Protein AF-A0A838MI58-F1 (afdb_monomer_lite)

pLDDT: mean 76.8, std 15.21, range [34.19, 94.62]

Structure (mmCIF, N/CA/C/O backbone):
data_AF-A0A838MI58-F1
#
_entry.id   AF-A0A838MI58-F1
#
loop_
_atom_site.group_PDB
_atom_site.id
_atom_site.type_symbol
_atom_site.label_atom_id
_atom_site.label_alt_id
_atom_site.label_comp_id
_atom_site.label_asym_id
_atom_site.label_entity_id
_atom_site.label_seq_id
_atom_site.pdbx_PDB_ins_code
_atom_site.Cartn_x
_atom_site.Cartn_y
_atom_site.Cartn_z
_atom_site.occupancy
_atom_site.B_iso_or_equiv
_atom_site.auth_seq_id
_atom_site.auth_comp_id
_atom_site.auth_asym_id
_atom_site.auth_atom_id
_atom_site.pdbx_PDB_model_num
ATOM 1 N N . MET A 1 1 ? 74.500 -13.186 -63.536 1.00 52.03 1 MET A N 1
ATOM 2 C CA . MET A 1 1 ? 73.439 -14.092 -63.041 1.00 52.03 1 MET A CA 1
ATOM 3 C C . MET A 1 1 ? 73.333 -14.043 -61.522 1.00 52.03 1 MET A C 1
ATOM 5 O O . MET A 1 1 ? 72.226 -13.870 -61.043 1.00 52.03 1 MET A O 1
ATOM 9 N N . GLU A 1 2 ? 74.441 -14.079 -60.773 1.00 54.22 2 GLU A N 1
ATOM 10 C CA . GLU A 1 2 ? 74.421 -13.955 -59.300 1.00 54.22 2 GLU A CA 1
ATOM 11 C C . GLU A 1 2 ? 73.804 -12.641 -58.786 1.00 54.22 2 GLU A C 1
ATOM 13 O O . GLU A 1 2 ? 72.990 -12.675 -57.873 1.00 54.22 2 GLU A O 1
ATOM 18 N N . SER A 1 3 ? 74.080 -11.494 -59.418 1.00 57.28 3 SER A N 1
ATOM 19 C CA . SER A 1 3 ? 73.515 -10.195 -59.001 1.00 57.28 3 SER A CA 1
ATOM 20 C C . SER A 1 3 ? 71.991 -10.089 -59.142 1.00 57.28 3 SER A C 1
ATOM 22 O O . SER A 1 3 ? 71.348 -9.369 -58.386 1.00 57.28 3 SER A O 1
ATOM 24 N N . LEU A 1 4 ? 71.409 -10.816 -60.098 1.00 49.41 4 LEU A N 1
ATOM 25 C CA . LEU A 1 4 ? 69.973 -10.797 -60.386 1.00 49.41 4 LEU A CA 1
ATOM 26 C C . LEU A 1 4 ? 69.219 -11.767 -59.464 1.00 49.41 4 LEU A C 1
ATOM 28 O O . LEU A 1 4 ? 68.102 -11.479 -59.054 1.00 49.41 4 LEU A O 1
ATOM 32 N N . ILE A 1 5 ? 69.868 -12.868 -59.069 1.00 58.28 5 ILE A N 1
ATOM 33 C CA . ILE A 1 5 ? 69.364 -13.797 -58.050 1.00 58.28 5 ILE A CA 1
ATOM 34 C C . ILE A 1 5 ? 69.352 -13.119 -56.677 1.00 58.28 5 ILE A C 1
ATOM 36 O O . ILE A 1 5 ? 68.336 -13.195 -56.000 1.00 58.28 5 ILE A O 1
ATOM 40 N N . VAL A 1 6 ? 70.421 -12.396 -56.310 1.00 60.28 6 VAL A N 1
ATOM 41 C CA . VAL A 1 6 ? 70.498 -11.644 -55.042 1.00 60.28 6 VAL A CA 1
ATOM 42 C C . VAL A 1 6 ? 69.420 -10.558 -54.969 1.00 60.28 6 VAL A C 1
ATOM 44 O O . VAL A 1 6 ? 68.725 -10.462 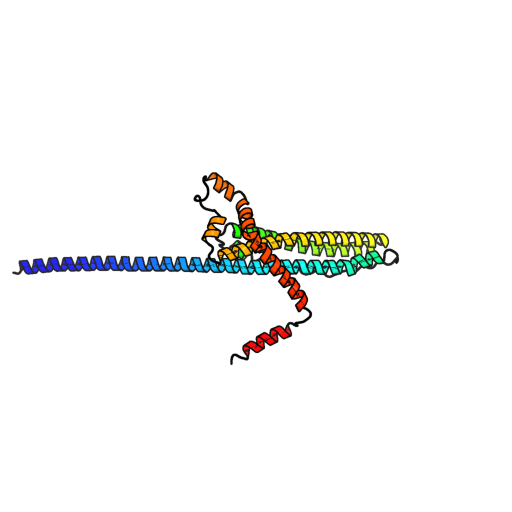-53.960 1.00 60.28 6 VAL A O 1
ATOM 47 N N . TYR A 1 7 ? 69.223 -9.797 -56.049 1.00 56.78 7 TYR A N 1
ATOM 48 C CA . TYR A 1 7 ? 68.186 -8.762 -56.119 1.00 56.78 7 TYR A CA 1
ATOM 49 C C . TYR A 1 7 ? 66.765 -9.342 -56.003 1.00 56.78 7 TYR A C 1
ATOM 51 O O . TYR A 1 7 ? 65.964 -8.850 -55.215 1.00 56.78 7 TYR A O 1
ATOM 59 N N . LEU A 1 8 ? 66.468 -10.436 -56.717 1.00 55.97 8 LEU A N 1
ATOM 60 C CA . LEU A 1 8 ? 65.164 -11.106 -56.637 1.00 55.97 8 LEU A CA 1
ATOM 61 C C . LEU A 1 8 ? 64.912 -11.746 -55.263 1.00 55.97 8 LEU A C 1
ATOM 63 O O . LEU A 1 8 ? 63.777 -11.738 -54.788 1.00 55.97 8 LEU A O 1
ATOM 67 N N . THR A 1 9 ? 65.948 -12.278 -54.602 1.00 61.28 9 THR A N 1
ATOM 68 C CA . THR A 1 9 ? 65.809 -12.778 -53.227 1.00 61.28 9 THR A CA 1
ATOM 69 C C . THR A 1 9 ? 65.523 -11.655 -52.237 1.00 61.28 9 THR A C 1
ATOM 71 O O . THR A 1 9 ? 64.658 -11.848 -51.389 1.00 61.28 9 THR A O 1
ATOM 74 N N . ASP A 1 10 ? 66.160 -10.490 -52.380 1.00 65.81 10 ASP A N 1
ATOM 75 C CA . ASP A 1 10 ? 65.996 -9.348 -51.469 1.00 65.81 10 ASP A CA 1
ATOM 76 C C . ASP A 1 10 ? 64.615 -8.677 -51.611 1.00 65.81 10 ASP A C 1
ATOM 78 O O . ASP A 1 10 ? 63.997 -8.256 -50.637 1.00 65.81 10 ASP A O 1
ATOM 82 N N . GLU A 1 11 ? 64.065 -8.652 -52.828 1.00 64.88 11 GLU A N 1
ATOM 83 C CA . GLU A 1 11 ? 62.710 -8.151 -53.088 1.00 64.88 11 GLU A CA 1
ATOM 84 C C . GLU A 1 11 ? 61.635 -9.120 -52.556 1.00 64.88 11 GLU A C 1
ATOM 86 O O . GLU A 1 11 ? 60.625 -8.706 -51.977 1.00 64.88 11 GLU A O 1
ATOM 91 N N . SER A 1 12 ? 61.878 -10.431 -52.688 1.00 67.25 12 SER A N 1
ATOM 92 C CA . SER A 1 12 ? 60.981 -11.469 -52.169 1.00 67.25 12 SER A CA 1
ATOM 93 C C . SER A 1 12 ? 60.946 -11.510 -50.636 1.00 67.25 12 SER A C 1
ATOM 95 O O . SER A 1 12 ? 59.869 -11.637 -50.055 1.00 67.25 12 SER A O 1
ATOM 97 N N . THR A 1 13 ? 62.086 -11.336 -49.958 1.00 72.19 13 THR A N 1
ATOM 98 C CA . THR A 1 13 ? 62.158 -11.275 -48.489 1.00 72.19 13 THR A CA 1
ATOM 99 C C . THR A 1 13 ? 61.475 -10.026 -47.943 1.00 72.19 13 THR A C 1
ATOM 101 O O . THR A 1 13 ? 60.774 -10.117 -46.934 1.00 72.19 13 THR A O 1
ATOM 104 N N . LEU A 1 14 ? 61.596 -8.887 -48.630 1.00 70.25 14 LEU A N 1
ATOM 105 C CA . LEU A 1 14 ? 60.865 -7.662 -48.300 1.00 70.25 14 LEU A CA 1
ATOM 106 C C . LEU A 1 14 ? 59.347 -7.864 -48.410 1.00 70.25 14 LEU A C 1
ATOM 108 O O . LEU A 1 14 ? 58.608 -7.480 -47.504 1.00 70.25 14 LEU A O 1
ATOM 112 N N . LEU A 1 15 ? 58.874 -8.516 -49.477 1.00 71.75 15 LEU A N 1
ATOM 113 C CA . LEU A 1 15 ? 57.454 -8.842 -49.661 1.00 71.75 15 LEU A CA 1
ATOM 114 C C . LEU A 1 15 ? 56.911 -9.764 -48.559 1.00 71.75 15 LEU A C 1
ATOM 116 O O . LEU A 1 15 ? 55.824 -9.504 -48.040 1.00 71.75 15 LEU A O 1
ATOM 120 N N . TYR A 1 16 ? 57.666 -10.792 -48.161 1.00 76.25 16 TYR A N 1
ATOM 121 C CA . TYR A 1 16 ? 57.285 -11.674 -47.051 1.00 76.25 16 TYR A CA 1
ATOM 122 C C . TYR A 1 16 ? 57.239 -10.935 -45.709 1.00 76.25 16 TYR A C 1
ATOM 124 O O . TYR A 1 16 ? 56.273 -11.079 -44.964 1.00 76.25 16 TYR A O 1
ATOM 132 N N . GLN A 1 17 ? 58.219 -10.074 -45.425 1.00 73.06 17 GLN A N 1
ATOM 133 C CA . GLN A 1 17 ? 58.223 -9.257 -44.208 1.00 73.06 17 GLN A CA 1
ATOM 134 C C . GLN A 1 17 ? 57.039 -8.282 -44.163 1.00 73.06 17 GLN A C 1
ATOM 136 O O . GLN A 1 17 ? 56.420 -8.116 -43.113 1.00 73.06 17 GLN A O 1
ATOM 141 N N . TRP A 1 18 ? 56.670 -7.676 -45.297 1.00 74.56 18 TRP A N 1
ATOM 142 C CA . TRP A 1 18 ? 55.476 -6.832 -45.395 1.00 74.56 18 TRP A CA 1
ATOM 143 C C . TRP A 1 18 ? 54.177 -7.622 -45.215 1.00 74.56 18 TRP A C 1
ATOM 145 O O . TRP A 1 18 ? 53.252 -7.126 -44.570 1.00 74.56 18 TRP A O 1
ATOM 155 N N . GLN A 1 19 ? 54.097 -8.847 -45.741 1.00 75.06 19 GLN A N 1
ATOM 156 C CA . GLN A 1 19 ? 52.941 -9.723 -45.540 1.00 75.06 19 GLN A CA 1
ATOM 157 C C . GLN A 1 19 ? 52.797 -10.174 -44.084 1.00 75.06 19 GLN A C 1
ATOM 159 O O . GLN A 1 19 ? 51.687 -10.125 -43.559 1.00 75.06 19 GLN A O 1
ATOM 164 N N . ASP A 1 20 ? 53.886 -10.529 -43.406 1.00 72.50 20 ASP A N 1
ATOM 165 C CA . ASP A 1 20 ? 53.861 -10.897 -41.985 1.00 72.50 20 ASP A CA 1
ATOM 166 C C . ASP A 1 20 ? 53.520 -9.696 -41.088 1.00 72.50 20 ASP A C 1
ATOM 168 O O . ASP A 1 20 ? 52.768 -9.812 -40.113 1.00 72.50 20 ASP A O 1
ATOM 172 N N . LEU A 1 21 ? 54.003 -8.503 -41.445 1.00 69.62 21 LEU A N 1
ATOM 173 C CA . LEU A 1 21 ? 53.675 -7.266 -40.739 1.00 69.62 21 LEU A CA 1
ATOM 174 C C . LEU A 1 21 ? 52.196 -6.887 -40.925 1.00 69.62 21 LEU A C 1
ATOM 176 O O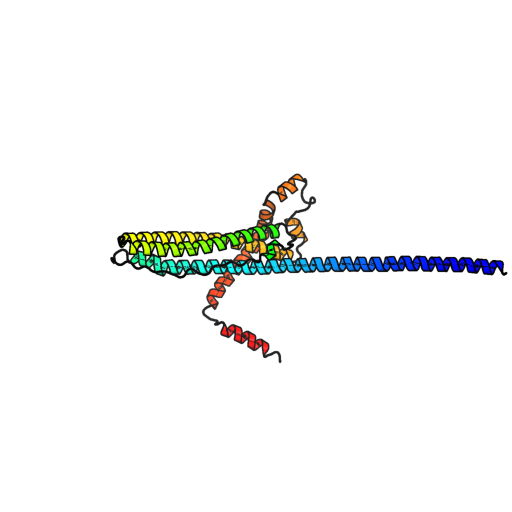 . LEU A 1 21 ? 51.509 -6.566 -39.957 1.00 69.62 21 LEU A O 1
ATOM 180 N N . LEU A 1 22 ? 51.661 -6.990 -42.144 1.00 66.00 22 LEU A N 1
ATOM 181 C CA . LEU A 1 22 ? 50.236 -6.768 -42.405 1.00 66.00 22 LEU A CA 1
ATOM 182 C C . LEU A 1 22 ? 49.362 -7.854 -41.764 1.00 66.00 22 LEU A C 1
ATOM 184 O O . LEU A 1 22 ? 48.326 -7.536 -41.184 1.00 66.00 22 LEU A O 1
ATOM 188 N N . GLY A 1 23 ? 49.783 -9.119 -41.808 1.00 67.50 23 GLY A N 1
ATOM 189 C CA . GLY A 1 23 ? 49.081 -10.250 -41.203 1.00 67.50 23 GLY A CA 1
ATOM 190 C C . GLY A 1 23 ? 49.006 -10.153 -39.680 1.00 67.50 23 GLY A C 1
ATOM 191 O O . GLY A 1 23 ? 47.945 -10.384 -39.099 1.00 67.50 23 GLY A O 1
ATOM 192 N N . SER A 1 24 ? 50.091 -9.733 -39.024 1.00 71.12 24 SER A N 1
ATOM 193 C CA . SER A 1 24 ? 50.116 -9.499 -37.575 1.00 71.12 24 SER A CA 1
ATOM 194 C C . SER A 1 24 ? 49.277 -8.284 -37.164 1.00 71.12 24 SER A C 1
ATOM 196 O O . SER A 1 24 ? 48.515 -8.372 -36.200 1.00 71.12 24 SER A O 1
ATOM 198 N N . VAL A 1 25 ? 49.315 -7.184 -37.924 1.00 69.75 25 VAL A N 1
ATOM 199 C CA . VAL A 1 25 ? 48.468 -6.002 -37.678 1.00 69.75 25 VAL A CA 1
ATOM 200 C C . VAL A 1 25 ? 46.983 -6.325 -37.879 1.00 69.75 25 VAL A C 1
ATOM 202 O O . VAL A 1 25 ? 46.164 -5.988 -37.024 1.00 69.75 25 VAL A O 1
ATOM 205 N N . ILE A 1 26 ? 46.619 -7.031 -38.954 1.00 71.12 26 ILE A N 1
ATOM 206 C CA . ILE A 1 26 ? 45.237 -7.469 -39.213 1.00 71.12 26 ILE A CA 1
ATOM 207 C C . ILE A 1 26 ? 44.784 -8.489 -38.162 1.00 71.12 26 ILE A C 1
ATOM 209 O O . ILE A 1 26 ? 43.650 -8.409 -37.695 1.00 71.12 26 ILE A O 1
ATOM 213 N N . GLY A 1 27 ? 45.653 -9.410 -37.740 1.00 72.00 27 GLY A N 1
ATOM 214 C CA . GLY A 1 27 ? 45.354 -10.388 -36.693 1.00 72.00 27 GLY A CA 1
ATOM 215 C C . GLY A 1 27 ? 45.073 -9.734 -35.338 1.00 72.00 27 GLY A C 1
ATOM 216 O O . GLY A 1 27 ? 44.067 -10.043 -34.700 1.00 72.00 27 GLY A O 1
ATOM 217 N N . VAL A 1 28 ? 45.909 -8.777 -34.922 1.00 71.31 28 VAL A N 1
ATOM 218 C CA . VAL A 1 28 ? 45.741 -8.043 -33.656 1.00 71.31 28 VAL A CA 1
ATOM 219 C C . VAL A 1 28 ? 44.517 -7.123 -33.700 1.00 71.31 28 VAL A C 1
ATOM 221 O O . VAL A 1 28 ? 43.714 -7.132 -32.767 1.00 71.31 28 VAL A O 1
ATOM 224 N N . LEU A 1 29 ? 44.315 -6.370 -34.787 1.00 69.44 29 LEU A N 1
ATOM 225 C CA . LEU A 1 29 ? 43.139 -5.506 -34.949 1.00 69.44 29 LEU A CA 1
ATOM 226 C C . LEU A 1 29 ? 41.842 -6.317 -35.107 1.00 69.44 29 LEU A C 1
ATOM 228 O O . LEU A 1 29 ? 40.801 -5.936 -34.571 1.00 69.44 29 LEU A O 1
ATOM 232 N N . GLY A 1 30 ? 41.890 -7.460 -35.789 1.00 72.00 30 GLY A N 1
ATOM 233 C CA . GLY A 1 30 ? 40.778 -8.400 -35.921 1.00 72.00 30 GLY A CA 1
ATOM 234 C C . GLY A 1 30 ? 40.382 -9.009 -34.576 1.00 72.00 30 GLY A C 1
ATOM 235 O O . GLY A 1 30 ? 39.217 -8.960 -34.187 1.00 72.00 30 GLY A O 1
ATOM 236 N N . ALA A 1 31 ? 41.354 -9.501 -33.805 1.00 76.12 31 ALA A N 1
ATOM 237 C CA . ALA A 1 31 ? 41.108 -10.000 -32.454 1.00 76.12 31 ALA A CA 1
ATOM 238 C C . ALA A 1 31 ? 40.560 -8.899 -31.528 1.00 76.12 31 ALA A C 1
ATOM 240 O O . ALA A 1 31 ? 39.602 -9.135 -30.790 1.00 76.12 31 ALA A O 1
ATOM 241 N N . PHE A 1 32 ? 41.107 -7.681 -31.606 1.00 80.06 32 PHE A N 1
ATOM 242 C CA . PHE A 1 32 ? 40.631 -6.533 -30.834 1.00 80.06 32 PHE A CA 1
ATOM 243 C C . PHE A 1 32 ? 39.193 -6.142 -31.194 1.00 80.06 32 PHE A C 1
ATOM 245 O O . PHE A 1 32 ? 38.374 -5.928 -30.303 1.00 80.06 32 PHE A O 1
ATOM 252 N N . THR A 1 33 ? 38.851 -6.080 -32.483 1.00 74.44 33 THR A N 1
ATOM 253 C CA . THR A 1 33 ? 37.491 -5.738 -32.934 1.00 74.44 33 THR A CA 1
ATOM 254 C C . THR A 1 33 ? 36.472 -6.804 -32.541 1.00 74.44 33 THR A C 1
ATOM 256 O O . THR A 1 33 ? 35.399 -6.452 -32.056 1.00 74.44 33 THR A O 1
ATOM 259 N N . VAL A 1 34 ? 36.805 -8.094 -32.656 1.00 82.56 34 VAL A N 1
ATOM 260 C CA . VAL A 1 34 ? 35.940 -9.192 -32.187 1.00 82.56 34 VAL A CA 1
ATOM 261 C C . VAL A 1 34 ? 35.767 -9.146 -30.667 1.00 82.56 34 VAL A C 1
ATOM 263 O O . VAL A 1 34 ? 34.643 -9.267 -30.180 1.00 82.56 34 VAL A O 1
ATOM 266 N N . ALA A 1 35 ? 36.841 -8.907 -29.910 1.00 82.69 35 ALA A N 1
ATOM 267 C CA . ALA A 1 35 ? 36.771 -8.756 -28.458 1.00 82.69 35 ALA A CA 1
ATOM 268 C C . ALA A 1 35 ? 35.928 -7.537 -28.047 1.00 82.69 35 ALA A C 1
ATOM 270 O O . ALA A 1 35 ? 35.098 -7.639 -27.143 1.00 82.69 35 ALA A O 1
ATOM 271 N N . LEU A 1 36 ? 36.079 -6.405 -28.739 1.00 82.12 36 LEU A N 1
ATOM 272 C CA . LEU A 1 36 ? 35.301 -5.189 -28.506 1.00 82.12 36 LEU A CA 1
ATOM 273 C C . LEU A 1 36 ? 33.817 -5.399 -28.828 1.00 82.12 36 LEU A C 1
ATOM 275 O O . LEU A 1 36 ? 32.959 -5.035 -28.027 1.00 82.12 36 LEU A O 1
ATOM 279 N N . LEU A 1 37 ? 33.498 -6.020 -29.966 1.00 84.94 37 LEU A N 1
ATOM 280 C CA . LEU A 1 37 ? 32.122 -6.354 -30.338 1.00 84.94 37 LEU A CA 1
ATOM 281 C C . LEU A 1 37 ? 31.502 -7.347 -29.352 1.00 84.94 37 LEU A C 1
ATOM 283 O O . LEU A 1 37 ? 30.360 -7.155 -28.940 1.00 84.94 37 LEU A O 1
ATOM 287 N N . GLY A 1 38 ? 32.259 -8.359 -28.922 1.00 85.25 38 GLY A N 1
ATOM 288 C CA . GLY A 1 38 ? 31.839 -9.311 -27.895 1.00 85.25 38 GLY A CA 1
ATOM 289 C C . GLY A 1 38 ? 31.570 -8.634 -26.550 1.00 85.25 38 GLY A C 1
ATOM 290 O O . GLY A 1 38 ? 30.529 -8.872 -25.935 1.00 85.25 38 GLY A O 1
ATOM 291 N N . PHE A 1 39 ? 32.454 -7.729 -26.123 1.00 88.81 39 PHE A N 1
ATOM 292 C CA . PHE A 1 39 ? 32.275 -6.929 -24.912 1.00 88.81 39 PHE A CA 1
ATOM 293 C C . PHE A 1 39 ? 31.033 -6.040 -25.001 1.00 88.81 39 PHE A C 1
ATOM 295 O O . PHE A 1 39 ? 30.208 -6.055 -24.089 1.00 88.81 39 PHE A O 1
ATOM 302 N N . LEU A 1 40 ? 30.856 -5.307 -26.104 1.00 85.69 40 LEU A N 1
ATOM 303 C CA . LEU A 1 40 ? 29.692 -4.448 -26.318 1.00 85.69 40 LEU A CA 1
ATOM 304 C C . LEU A 1 40 ? 28.400 -5.269 -26.338 1.00 85.69 40 LEU A C 1
ATOM 306 O O . LEU A 1 40 ? 27.452 -4.926 -25.633 1.00 85.69 40 LEU A O 1
ATOM 310 N N . ALA A 1 41 ? 28.364 -6.376 -27.083 1.00 83.12 41 ALA A N 1
ATOM 311 C CA . ALA A 1 41 ? 27.208 -7.263 -27.149 1.00 83.12 41 ALA A CA 1
ATOM 312 C C . ALA A 1 41 ? 26.842 -7.818 -25.765 1.00 83.12 41 ALA A C 1
ATOM 314 O O . ALA A 1 41 ? 25.677 -7.749 -25.365 1.00 83.12 41 ALA A O 1
ATOM 315 N N . ASN A 1 42 ? 27.829 -8.294 -24.999 1.00 86.75 42 ASN A N 1
ATOM 316 C CA . ASN A 1 42 ? 27.614 -8.776 -23.638 1.00 86.75 42 ASN A CA 1
ATOM 317 C C . ASN A 1 42 ? 27.144 -7.648 -22.703 1.00 86.75 42 ASN A C 1
ATOM 319 O O . ASN A 1 42 ? 26.189 -7.831 -21.952 1.00 86.75 42 ASN A O 1
ATOM 323 N N . HIS A 1 43 ? 27.740 -6.457 -22.793 1.00 84.19 43 HIS A N 1
ATOM 324 C CA . HIS A 1 43 ? 27.343 -5.298 -21.995 1.00 84.19 43 HIS A CA 1
ATOM 325 C C . HIS A 1 43 ? 25.891 -4.877 -22.276 1.00 84.19 43 HIS A C 1
ATOM 327 O O . HIS A 1 43 ? 25.104 -4.679 -21.347 1.00 84.19 43 HIS A O 1
ATOM 333 N N . PHE A 1 44 ? 25.490 -4.801 -23.550 1.00 81.81 44 PHE A N 1
ATOM 334 C CA . PHE A 1 44 ? 24.107 -4.502 -23.929 1.00 81.81 44 PHE A CA 1
ATOM 335 C C . PHE A 1 44 ? 23.137 -5.600 -23.485 1.00 81.81 44 PHE A C 1
ATOM 337 O O . PHE A 1 44 ? 22.048 -5.286 -22.997 1.00 81.81 44 PHE A O 1
ATOM 344 N N . TYR A 1 45 ? 23.528 -6.870 -23.612 1.00 83.44 45 TYR A N 1
ATOM 345 C CA . TYR A 1 45 ? 22.718 -8.005 -23.179 1.00 83.44 45 TYR A CA 1
ATOM 346 C C . TYR A 1 45 ? 22.494 -8.009 -21.660 1.00 83.44 45 TYR A C 1
ATOM 348 O O . TYR A 1 45 ? 21.349 -8.094 -21.209 1.00 83.44 45 TYR A O 1
ATOM 356 N N . GLN A 1 46 ? 23.556 -7.841 -20.866 1.00 82.81 46 GLN A N 1
ATOM 357 C CA . GLN A 1 46 ? 23.470 -7.749 -19.405 1.00 82.81 46 GLN A CA 1
ATOM 358 C C . GLN A 1 46 ? 22.615 -6.552 -18.974 1.00 82.81 46 GLN A C 1
ATOM 360 O O . GLN A 1 46 ? 21.657 -6.721 -18.223 1.00 82.81 46 GLN A O 1
ATOM 365 N N . SER A 1 47 ? 22.858 -5.373 -19.552 1.00 78.50 47 SER A N 1
ATOM 366 C CA . SER A 1 47 ? 22.080 -4.150 -19.298 1.00 78.50 47 SER A CA 1
ATOM 367 C C . SER A 1 47 ? 20.589 -4.319 -19.629 1.00 78.50 47 SER A C 1
ATOM 369 O O . SER A 1 47 ? 19.716 -3.801 -18.926 1.00 78.50 47 SER A O 1
ATOM 371 N N . PHE A 1 48 ? 20.262 -5.068 -20.688 1.00 78.00 48 PHE A N 1
ATOM 372 C CA . PHE A 1 48 ? 18.880 -5.395 -21.039 1.00 78.00 48 PHE A CA 1
ATOM 373 C C . PHE A 1 48 ? 18.245 -6.378 -20.047 1.00 78.00 48 PHE A C 1
ATOM 375 O O . PHE A 1 48 ? 17.094 -6.179 -19.648 1.00 78.00 48 PHE A O 1
ATOM 382 N N . ARG A 1 49 ? 18.980 -7.419 -19.640 1.00 81.81 49 ARG A N 1
ATOM 383 C CA . ARG A 1 49 ? 18.517 -8.419 -18.670 1.00 81.81 49 ARG A CA 1
ATOM 384 C C . ARG A 1 49 ? 18.253 -7.787 -17.305 1.00 81.81 49 ARG A C 1
ATOM 386 O O . ARG A 1 49 ? 17.162 -7.963 -16.773 1.00 81.81 49 ARG A O 1
ATOM 393 N N . GLU A 1 50 ? 19.201 -7.008 -16.790 1.00 81.62 50 GLU A N 1
ATOM 394 C CA . GLU A 1 50 ? 19.066 -6.264 -15.530 1.00 81.62 50 GLU A CA 1
ATOM 395 C C . GLU A 1 50 ? 17.848 -5.341 -15.550 1.00 81.62 50 GLU A C 1
ATOM 397 O O . GLU A 1 50 ? 17.064 -5.309 -14.605 1.00 81.62 50 GLU A O 1
ATOM 402 N N . ARG A 1 51 ? 17.637 -4.625 -16.663 1.00 75.81 51 ARG A N 1
ATOM 403 C CA . ARG A 1 51 ? 16.469 -3.756 -16.824 1.00 75.81 51 ARG A CA 1
ATOM 404 C C . ARG A 1 51 ? 15.163 -4.540 -16.751 1.00 75.81 51 ARG A C 1
ATOM 406 O O . ARG A 1 51 ? 14.226 -4.101 -16.093 1.00 75.81 51 ARG A O 1
ATOM 413 N N . ARG A 1 52 ? 15.070 -5.664 -17.465 1.00 80.56 52 ARG A N 1
ATOM 414 C CA . ARG A 1 52 ? 13.851 -6.480 -17.475 1.00 80.56 52 ARG A CA 1
ATOM 415 C C . ARG A 1 52 ? 13.562 -7.045 -16.087 1.00 80.56 52 ARG A C 1
ATOM 417 O O . ARG A 1 52 ? 12.405 -7.047 -15.679 1.00 80.56 52 ARG A O 1
ATOM 424 N N . GLU A 1 53 ? 14.599 -7.461 -15.367 1.00 82.81 53 GLU A N 1
ATOM 425 C CA . GLU A 1 53 ? 14.454 -7.960 -14.002 1.00 82.81 53 GLU A CA 1
ATOM 426 C C . GLU A 1 53 ? 14.026 -6.855 -13.031 1.00 82.81 53 GLU A C 1
ATOM 428 O O . GLU A 1 53 ? 13.103 -7.068 -12.256 1.00 82.81 53 GLU A O 1
ATOM 433 N N . SER A 1 54 ? 14.591 -5.648 -13.130 1.00 80.69 54 SER A N 1
ATOM 434 C CA . SER A 1 54 ? 14.182 -4.505 -12.299 1.00 80.69 54 SER A CA 1
ATOM 435 C C . SER A 1 54 ? 12.713 -4.117 -12.513 1.00 80.69 54 SER A C 1
ATOM 437 O O . SER A 1 54 ? 11.998 -3.853 -11.545 1.00 80.69 54 SER A O 1
ATOM 439 N N . ILE A 1 55 ? 12.239 -4.121 -13.763 1.00 81.62 55 ILE A N 1
ATOM 440 C CA . ILE A 1 55 ? 10.827 -3.855 -14.076 1.00 81.62 55 ILE A CA 1
ATOM 441 C C . ILE A 1 55 ? 9.934 -4.967 -13.499 1.00 81.62 55 ILE A C 1
ATOM 443 O O . ILE A 1 55 ? 8.888 -4.668 -12.924 1.00 81.62 55 ILE A O 1
ATOM 447 N N . ARG A 1 56 ? 10.360 -6.235 -13.599 1.00 82.81 56 ARG A N 1
ATOM 448 C CA . ARG A 1 56 ? 9.641 -7.396 -13.047 1.00 82.81 56 ARG A CA 1
ATOM 449 C C . ARG A 1 56 ? 9.558 -7.358 -11.520 1.00 82.81 56 ARG A C 1
ATOM 451 O O . ARG A 1 56 ? 8.491 -7.582 -10.967 1.00 82.81 56 ARG A O 1
ATOM 458 N N . GLN A 1 57 ? 10.659 -7.055 -10.838 1.00 83.94 57 GLN A N 1
ATOM 459 C CA . GLN A 1 57 ? 10.686 -6.903 -9.379 1.00 83.94 57 GLN A CA 1
ATOM 460 C C . GLN A 1 57 ? 9.742 -5.786 -8.932 1.00 83.94 57 GLN A C 1
ATOM 462 O O . GLN A 1 57 ? 8.920 -5.995 -8.048 1.00 83.94 57 GLN A O 1
ATOM 467 N N . THR A 1 58 ? 9.779 -4.645 -9.628 1.00 83.75 58 THR A N 1
ATOM 468 C CA . THR A 1 58 ? 8.849 -3.531 -9.391 1.00 83.75 58 THR A CA 1
ATOM 469 C C . THR A 1 58 ? 7.397 -3.969 -9.553 1.00 83.75 58 THR A C 1
ATOM 471 O O . THR A 1 58 ? 6.565 -3.659 -8.710 1.00 83.75 58 THR A O 1
ATOM 474 N N . GLU A 1 59 ? 7.081 -4.744 -10.589 1.00 84.62 59 GLU A N 1
ATOM 475 C CA . GLU A 1 59 ? 5.733 -5.276 -10.798 1.00 84.62 59 GLU A CA 1
ATOM 476 C C . GLU A 1 59 ? 5.275 -6.192 -9.654 1.00 84.62 59 GLU A C 1
ATOM 478 O O . GLU A 1 59 ? 4.157 -6.035 -9.162 1.00 84.62 59 GLU A O 1
ATOM 483 N N . ILE A 1 60 ? 6.133 -7.119 -9.217 1.00 85.00 60 ILE A N 1
ATOM 484 C CA . ILE A 1 60 ? 5.835 -8.057 -8.126 1.00 85.00 60 ILE A CA 1
ATOM 485 C C . ILE A 1 60 ? 5.581 -7.290 -6.828 1.00 85.00 60 ILE A C 1
ATOM 487 O O . ILE A 1 60 ? 4.548 -7.488 -6.193 1.00 85.00 60 ILE A O 1
ATOM 491 N N . SER A 1 61 ? 6.477 -6.377 -6.459 1.00 85.56 61 SER A N 1
ATOM 492 C CA . SER A 1 61 ? 6.348 -5.583 -5.237 1.00 85.56 61 SER A CA 1
ATOM 493 C C . SER A 1 61 ? 5.116 -4.673 -5.259 1.00 85.56 61 SER A C 1
ATOM 495 O O . SER A 1 61 ? 4.433 -4.554 -4.247 1.00 85.56 61 SER A O 1
ATOM 497 N N . LEU A 1 62 ? 4.779 -4.073 -6.409 1.00 86.00 62 LEU A N 1
ATOM 498 C CA . LEU A 1 62 ? 3.545 -3.294 -6.562 1.00 86.00 62 LEU A CA 1
ATOM 499 C C . LEU A 1 62 ? 2.297 -4.172 -6.442 1.00 86.00 62 LEU A C 1
ATOM 501 O O . LEU A 1 62 ? 1.300 -3.741 -5.873 1.00 86.00 62 LEU A O 1
ATOM 505 N N . ALA A 1 63 ? 2.325 -5.392 -6.983 1.00 84.62 63 ALA A N 1
ATOM 506 C CA . ALA A 1 63 ? 1.206 -6.319 -6.869 1.00 84.62 63 ALA A CA 1
ATOM 507 C C . ALA A 1 63 ? 0.991 -6.782 -5.420 1.00 84.62 63 ALA A C 1
ATOM 509 O O . ALA A 1 63 ? -0.153 -6.806 -4.974 1.00 84.62 63 ALA A O 1
ATOM 510 N N . LEU A 1 64 ? 2.072 -7.098 -4.698 1.00 84.06 64 LEU A N 1
ATOM 511 C CA . LEU A 1 64 ? 2.024 -7.466 -3.281 1.00 84.06 64 LEU A CA 1
ATOM 512 C C . LEU A 1 64 ? 1.513 -6.307 -2.421 1.00 84.06 64 LEU A C 1
ATOM 514 O O . LEU A 1 64 ? 0.516 -6.469 -1.730 1.00 84.06 64 LEU A O 1
ATOM 518 N N . GLY A 1 65 ? 2.112 -5.119 -2.543 1.00 85.94 65 GLY A N 1
ATOM 519 C CA . GLY A 1 65 ? 1.680 -3.957 -1.762 1.00 85.94 65 GLY A CA 1
ATOM 520 C C . GLY A 1 65 ? 0.233 -3.545 -2.056 1.00 85.94 65 GLY A C 1
ATOM 521 O O . GLY A 1 65 ? -0.496 -3.163 -1.146 1.00 85.94 65 GLY A O 1
ATOM 522 N N . LEU A 1 66 ? -0.226 -3.680 -3.307 1.00 86.56 66 LEU A N 1
ATOM 523 C CA . LEU A 1 66 ? -1.630 -3.443 -3.646 1.00 86.56 66 LEU A CA 1
ATOM 524 C C . LEU A 1 66 ? -2.557 -4.473 -2.983 1.00 86.56 66 LEU A C 1
ATOM 526 O O . LEU A 1 66 ? -3.616 -4.089 -2.496 1.00 86.56 66 LEU A O 1
ATOM 530 N N . ASN A 1 67 ? -2.173 -5.752 -2.951 1.00 86.44 67 ASN A N 1
ATOM 531 C CA . ASN A 1 67 ? -2.943 -6.788 -2.265 1.00 86.44 67 ASN A CA 1
ATOM 532 C C . ASN A 1 67 ? -3.039 -6.509 -0.758 1.00 86.44 67 ASN A C 1
ATOM 534 O O . ASN A 1 67 ? -4.137 -6.501 -0.212 1.00 86.44 67 ASN A O 1
ATOM 538 N N . ASP A 1 68 ? -1.918 -6.175 -0.121 1.00 88.31 68 ASP A N 1
ATOM 539 C CA . ASP A 1 68 ? -1.872 -5.842 1.304 1.00 88.31 68 ASP A CA 1
ATOM 540 C C . ASP A 1 68 ? -2.739 -4.618 1.646 1.00 88.31 68 ASP A C 1
ATOM 542 O O . ASP A 1 68 ? -3.366 -4.576 2.703 1.00 88.31 68 ASP A O 1
ATOM 546 N N . LEU A 1 69 ? -2.822 -3.623 0.750 1.00 89.25 69 LEU A N 1
ATOM 547 C CA . LEU A 1 69 ? -3.722 -2.475 0.914 1.00 89.25 69 LEU A CA 1
ATOM 548 C C . LEU A 1 69 ? -5.199 -2.891 0.904 1.00 89.25 69 LEU A C 1
ATOM 550 O O . LEU A 1 69 ? -5.976 -2.389 1.718 1.00 89.25 69 LEU A O 1
ATOM 554 N N . TYR A 1 70 ? -5.590 -3.798 0.005 1.00 87.69 70 TYR A N 1
ATOM 555 C CA . TYR A 1 70 ? -6.954 -4.336 -0.026 1.00 87.69 70 TYR A CA 1
ATOM 556 C C . TYR A 1 70 ? -7.262 -5.192 1.207 1.00 87.69 70 TYR A C 1
ATOM 558 O O . TYR A 1 70 ? -8.350 -5.078 1.775 1.00 87.69 70 TYR A O 1
ATOM 566 N N . ASP A 1 71 ? -6.310 -6.012 1.654 1.00 88.31 71 ASP A N 1
ATOM 567 C CA . ASP A 1 71 ? -6.462 -6.820 2.866 1.00 88.31 71 ASP A CA 1
ATOM 568 C C . ASP A 1 71 ? -6.562 -5.933 4.117 1.00 88.31 71 ASP A C 1
ATOM 570 O O . ASP A 1 71 ? -7.412 -6.169 4.979 1.00 88.31 71 ASP A O 1
ATOM 574 N N . ALA A 1 72 ? -5.779 -4.852 4.192 1.00 90.25 72 ALA A N 1
ATOM 575 C CA . ALA A 1 72 ? -5.864 -3.881 5.278 1.00 90.25 72 ALA A CA 1
ATOM 576 C C . ALA A 1 72 ? -7.223 -3.164 5.314 1.00 90.25 72 ALA A C 1
ATOM 578 O O . ALA A 1 72 ? -7.851 -3.089 6.370 1.00 90.25 72 ALA A O 1
ATOM 579 N N . GLU A 1 73 ? -7.714 -2.691 4.164 1.00 90.50 73 GLU A N 1
ATOM 580 C CA . GLU A 1 73 ? -9.044 -2.082 4.038 1.00 90.50 73 GLU A CA 1
ATOM 581 C C . GLU A 1 73 ? -10.146 -3.039 4.512 1.00 90.50 73 GLU A C 1
ATOM 583 O O . GLU A 1 73 ? -11.038 -2.653 5.275 1.00 90.50 73 GLU A O 1
ATOM 588 N N . ARG A 1 74 ? -10.069 -4.307 4.095 1.00 89.50 74 ARG A N 1
ATOM 589 C CA . ARG A 1 74 ? -11.008 -5.350 4.508 1.00 89.50 74 ARG A CA 1
ATOM 590 C C . ARG A 1 74 ? -10.962 -5.570 6.015 1.00 89.50 74 ARG A C 1
ATOM 592 O O . ARG A 1 74 ? -12.002 -5.541 6.663 1.00 89.50 74 ARG A O 1
ATOM 599 N N . HIS A 1 75 ? -9.777 -5.774 6.581 1.00 90.56 75 HIS A N 1
ATOM 600 C CA . HIS A 1 75 ? -9.626 -6.027 8.009 1.00 90.56 75 HIS A CA 1
ATOM 601 C C . HIS A 1 75 ? -10.086 -4.851 8.874 1.00 90.56 75 HIS A C 1
ATOM 603 O O . HIS A 1 75 ? -10.680 -5.083 9.929 1.00 90.56 75 HIS A O 1
ATOM 609 N N . LEU A 1 76 ? -9.859 -3.613 8.425 1.00 92.06 76 LEU A N 1
ATOM 610 C CA . LEU A 1 76 ? -10.385 -2.411 9.073 1.00 92.06 76 LEU A CA 1
ATOM 611 C C . LEU A 1 76 ? -11.911 -2.332 8.978 1.00 92.06 76 LEU A C 1
ATOM 613 O O . LEU A 1 76 ? -12.558 -2.044 9.981 1.00 92.06 76 LEU A O 1
ATOM 617 N N . SER A 1 77 ? -12.493 -2.646 7.819 1.00 92.62 77 SER A N 1
ATOM 618 C CA . SER A 1 77 ? -13.952 -2.673 7.633 1.00 92.62 77 SER A CA 1
ATOM 619 C C . SER A 1 77 ? -14.611 -3.732 8.526 1.00 92.62 77 SER A C 1
ATOM 621 O O . SER A 1 77 ? -15.531 -3.428 9.282 1.00 92.62 77 SER A O 1
ATOM 623 N N . ASP A 1 78 ? -14.069 -4.953 8.539 1.00 91.69 78 ASP A N 1
ATOM 624 C CA . ASP A 1 78 ? -14.541 -6.036 9.409 1.00 91.69 78 ASP A CA 1
ATOM 625 C C . ASP A 1 78 ? -14.386 -5.672 10.896 1.00 91.69 78 ASP A C 1
ATOM 627 O O . ASP A 1 78 ? -15.190 -6.075 11.740 1.00 91.69 78 ASP A O 1
ATOM 631 N N . PHE A 1 79 ? -13.327 -4.937 11.250 1.00 93.56 79 PHE A N 1
ATOM 632 C CA . PHE A 1 79 ? -13.131 -4.433 12.605 1.00 93.56 79 PHE A CA 1
ATOM 633 C C . PHE A 1 79 ? -14.173 -3.376 12.975 1.00 93.56 79 PHE A C 1
ATOM 635 O O . PHE A 1 79 ? -14.732 -3.467 14.065 1.00 93.56 79 PHE A O 1
ATOM 642 N N . LEU A 1 80 ? -14.476 -2.427 12.084 1.00 93.75 80 LEU A N 1
ATOM 643 C CA . LEU A 1 80 ? -15.523 -1.427 12.302 1.00 93.75 80 LEU A CA 1
ATOM 644 C C . LEU A 1 80 ? -16.888 -2.075 12.535 1.00 93.75 80 LEU A C 1
ATOM 646 O O . LEU A 1 80 ? -17.586 -1.694 13.474 1.00 93.75 80 LEU A O 1
ATOM 650 N N . ASP A 1 81 ? -17.236 -3.088 11.744 1.00 92.69 81 ASP A N 1
ATOM 651 C CA . ASP A 1 81 ? -18.485 -3.834 11.909 1.00 92.69 81 ASP A CA 1
ATOM 652 C C . ASP A 1 81 ? -18.557 -4.541 13.266 1.00 92.69 81 ASP A C 1
ATOM 654 O O . ASP A 1 81 ? -19.594 -4.523 13.936 1.00 92.69 81 ASP A O 1
ATOM 658 N N . ARG A 1 82 ? -17.449 -5.157 13.703 1.00 93.00 82 ARG A N 1
ATOM 659 C CA . ARG A 1 82 ? -17.367 -5.771 15.035 1.00 93.00 82 ARG A CA 1
ATOM 660 C C . ARG A 1 82 ? -17.480 -4.721 16.135 1.00 93.00 82 ARG A C 1
ATOM 662 O O . ARG A 1 82 ? -18.263 -4.921 17.056 1.00 93.00 82 ARG A O 1
ATOM 669 N N . LEU A 1 83 ? -16.743 -3.616 16.030 1.00 92.62 83 LEU A N 1
ATOM 670 C CA . LEU A 1 83 ? -16.769 -2.515 16.993 1.00 92.62 83 LEU A CA 1
ATOM 671 C C . LEU A 1 83 ? -18.188 -1.956 17.156 1.00 92.62 83 LEU A C 1
ATOM 673 O O . LEU A 1 83 ? -18.650 -1.751 18.280 1.00 92.62 83 LEU A O 1
ATOM 677 N N . ASP A 1 84 ? -18.897 -1.765 16.044 1.00 91.88 84 ASP A N 1
ATOM 678 C CA . ASP A 1 84 ? -20.266 -1.262 16.049 1.00 91.88 84 ASP A CA 1
ATOM 679 C C . ASP A 1 84 ? -21.219 -2.239 16.749 1.00 91.88 84 ASP A C 1
ATOM 681 O O . ASP A 1 84 ? -21.890 -1.874 17.714 1.00 91.88 84 ASP A O 1
ATOM 685 N N . ARG A 1 85 ? -21.215 -3.508 16.325 1.00 91.00 85 ARG A N 1
ATOM 686 C CA . ARG A 1 85 ? -22.142 -4.533 16.828 1.00 91.00 85 ARG A CA 1
ATOM 687 C C . ARG A 1 85 ? -21.870 -4.951 18.268 1.00 91.00 85 ARG A C 1
ATOM 689 O O . ARG A 1 85 ? -22.811 -5.226 19.004 1.00 91.00 85 ARG A O 1
ATOM 696 N N . SER A 1 86 ? -20.606 -5.066 18.672 1.00 87.31 86 SER A N 1
ATOM 697 C CA . SER A 1 86 ? -20.257 -5.651 19.972 1.00 87.31 86 SER A CA 1
ATOM 698 C C . SER A 1 86 ? -19.933 -4.625 21.051 1.00 87.31 86 SER A C 1
ATOM 700 O O . SER A 1 86 ? -19.907 -4.998 22.223 1.00 87.31 86 SER A O 1
ATOM 702 N N . VAL A 1 87 ? -19.646 -3.370 20.690 1.00 88.38 87 VAL A N 1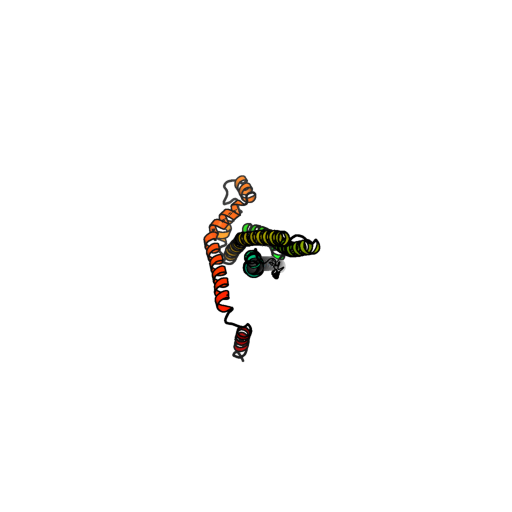
ATOM 703 C CA . VAL A 1 87 ? -19.282 -2.319 21.656 1.00 88.38 87 VAL A CA 1
ATOM 704 C C . VAL A 1 87 ? -20.266 -1.155 21.590 1.00 88.38 87 VAL A C 1
ATOM 706 O O . VAL A 1 87 ? -20.938 -0.883 22.578 1.00 88.38 87 VAL A O 1
ATOM 709 N N . ILE A 1 88 ? -20.409 -0.499 20.437 1.00 89.88 88 ILE A N 1
ATOM 710 C CA . ILE A 1 88 ? -21.185 0.749 20.325 1.00 89.88 88 ILE A CA 1
ATOM 711 C C . ILE A 1 88 ? -22.689 0.506 20.512 1.00 89.88 88 ILE A C 1
ATOM 713 O O . ILE A 1 88 ? -23.301 1.138 21.373 1.00 89.88 88 ILE A O 1
ATOM 717 N N . GLN A 1 89 ? -23.287 -0.417 19.753 1.00 89.38 89 GLN A N 1
ATOM 718 C CA . GLN A 1 89 ? -24.726 -0.692 19.827 1.00 89.38 89 GLN A CA 1
ATOM 719 C C . GLN A 1 89 ? -25.166 -1.160 21.228 1.00 89.38 89 GLN A C 1
ATOM 721 O O . GLN A 1 89 ? -26.135 -0.602 21.744 1.00 89.38 89 GLN A O 1
ATOM 726 N N . PRO A 1 90 ? -24.455 -2.087 21.910 1.00 86.50 90 PRO A N 1
ATOM 727 C CA . PRO A 1 90 ? -24.795 -2.468 23.281 1.00 86.50 90 PRO A CA 1
ATOM 728 C C . PRO A 1 90 ? -24.702 -1.320 24.293 1.00 86.50 90 PRO A C 1
ATOM 730 O O . PRO A 1 90 ? -25.521 -1.241 25.208 1.00 86.50 90 PRO A O 1
ATOM 733 N N . LEU A 1 91 ? -23.725 -0.415 24.145 1.00 85.25 91 LEU A N 1
ATOM 734 C CA . LEU A 1 91 ? -23.608 0.768 25.007 1.00 85.25 91 LEU A CA 1
ATOM 735 C C . LEU A 1 91 ? -24.774 1.743 24.796 1.00 85.25 91 LEU A C 1
ATOM 737 O O . LEU A 1 91 ? -25.212 2.380 25.750 1.00 85.25 91 LEU A O 1
ATOM 741 N N . GLN A 1 92 ? -25.299 1.838 23.573 1.00 85.75 92 GLN A N 1
ATOM 742 C CA . GLN A 1 92 ? -26.465 2.665 23.254 1.00 85.75 92 GLN A CA 1
ATOM 743 C C . GLN A 1 92 ? -27.779 2.030 23.730 1.00 85.75 92 GLN A C 1
ATOM 745 O O . GLN A 1 92 ? -28.612 2.717 24.318 1.00 85.75 92 GLN A O 1
ATOM 750 N N . SER A 1 93 ? -27.973 0.724 23.521 1.00 82.00 93 SER A N 1
ATOM 751 C CA . SER A 1 93 ? -29.217 0.032 23.888 1.00 82.00 93 SER A CA 1
ATOM 752 C C . SER A 1 93 ? -29.404 -0.088 25.401 1.00 82.00 93 SER A C 1
ATOM 754 O O . SER A 1 93 ? -30.526 -0.036 25.897 1.00 82.00 93 SER A O 1
ATOM 756 N N . ASN A 1 94 ? -28.306 -0.197 26.152 1.00 71.06 94 ASN A N 1
ATOM 757 C CA . ASN A 1 94 ? -28.315 -0.291 27.612 1.00 71.06 94 ASN A CA 1
ATOM 758 C C . ASN A 1 94 ? -28.301 1.085 28.302 1.00 71.06 94 ASN A C 1
ATOM 760 O O . ASN A 1 94 ? -27.925 1.201 29.469 1.00 71.06 94 ASN A O 1
ATOM 764 N N . ALA A 1 95 ? -28.739 2.142 27.610 1.00 62.44 95 ALA A N 1
ATOM 765 C CA . ALA A 1 95 ? -28.762 3.497 28.154 1.00 62.44 95 ALA A CA 1
ATOM 766 C C . ALA A 1 95 ? -29.585 3.631 29.462 1.00 62.44 95 ALA A C 1
ATOM 768 O O . ALA A 1 95 ? -29.305 4.502 30.285 1.00 62.44 95 ALA A O 1
ATOM 769 N N . ASN A 1 96 ? -30.546 2.734 29.698 1.00 62.00 96 ASN A N 1
ATOM 770 C CA . ASN A 1 96 ? -31.483 2.826 30.823 1.00 62.00 96 ASN A CA 1
ATOM 771 C C . ASN A 1 96 ? -31.369 1.672 31.837 1.00 62.00 96 ASN A C 1
ATOM 773 O O . ASN A 1 96 ? -32.112 1.655 32.813 1.00 62.00 96 ASN A O 1
ATOM 777 N N . SER A 1 97 ? -30.475 0.694 31.634 1.00 62.22 97 SER A N 1
ATOM 778 C CA . SER A 1 97 ? -30.475 -0.552 32.425 1.00 62.22 97 SER A CA 1
ATOM 779 C C . SER A 1 97 ? -29.729 -0.467 33.763 1.00 62.22 97 SER A C 1
ATOM 781 O O . SER A 1 97 ? -29.701 -1.445 34.506 1.00 62.22 97 SER A O 1
ATOM 783 N N . GLY A 1 98 ? -29.094 0.669 34.079 1.00 61.06 98 GLY A N 1
ATOM 784 C CA . GLY A 1 98 ? -28.290 0.837 35.297 1.00 61.06 98 GLY A CA 1
ATOM 785 C C . GLY A 1 98 ? -27.054 -0.072 35.372 1.00 61.06 98 GLY A C 1
ATOM 786 O O . GLY A 1 98 ? -26.373 -0.080 36.391 1.00 61.06 98 GLY A O 1
ATOM 787 N N . GLN A 1 99 ? -26.748 -0.828 34.312 1.00 66.25 99 GLN A N 1
ATOM 788 C CA . GLN A 1 99 ? -25.623 -1.757 34.233 1.00 66.25 99 GLN A CA 1
ATOM 789 C C . GLN A 1 99 ? -24.633 -1.291 33.160 1.00 66.25 99 GLN A C 1
ATOM 791 O O . GLN A 1 99 ? -25.014 -1.035 32.018 1.00 66.25 99 GLN A O 1
ATOM 796 N N . TYR A 1 100 ? -23.352 -1.189 33.521 1.00 67.69 100 TYR A N 1
ATOM 797 C CA . TYR A 1 100 ? -22.266 -0.884 32.588 1.00 67.69 100 TYR A CA 1
ATOM 798 C C . TYR A 1 100 ? -21.597 -2.175 32.106 1.00 67.69 100 TYR A C 1
ATOM 800 O O . TYR A 1 100 ? -21.195 -3.005 32.921 1.00 67.69 100 TYR A O 1
ATOM 808 N N . PHE A 1 101 ? -21.457 -2.338 30.787 1.00 69.50 101 PHE A N 1
ATOM 809 C CA . PHE A 1 101 ? -20.769 -3.478 30.181 1.00 69.50 101 PHE A CA 1
ATOM 810 C C . PHE A 1 101 ? -19.521 -3.005 29.439 1.00 69.50 101 PHE A C 1
ATOM 812 O O . PHE A 1 101 ? -19.608 -2.282 28.446 1.00 69.50 101 PHE A O 1
ATOM 819 N N . LEU A 1 102 ? -18.355 -3.432 29.920 1.00 80.94 102 LEU A N 1
ATOM 820 C CA . LEU A 1 102 ? -17.078 -3.175 29.269 1.00 80.94 102 LEU A CA 1
ATOM 821 C C . LEU A 1 102 ? -16.756 -4.343 28.326 1.00 80.94 102 LEU A C 1
ATOM 823 O O . LEU A 1 102 ? -16.359 -5.415 28.780 1.00 80.94 102 LEU A O 1
ATOM 827 N N . ASN A 1 103 ? -16.907 -4.132 27.018 1.00 81.94 103 ASN A N 1
ATOM 828 C CA . ASN A 1 103 ? -16.548 -5.116 25.994 1.00 81.94 103 ASN A CA 1
ATOM 829 C C . ASN A 1 103 ? -15.361 -4.646 25.156 1.00 81.94 103 ASN A C 1
ATOM 831 O O . ASN A 1 103 ? -15.170 -3.450 24.992 1.00 81.94 103 ASN A O 1
ATOM 835 N N . ARG A 1 104 ? -14.603 -5.570 24.563 1.00 84.56 104 ARG A N 1
ATOM 836 C CA . ARG A 1 104 ? -13.526 -5.244 23.617 1.00 84.56 104 ARG A CA 1
ATOM 837 C C . ARG A 1 104 ? -13.556 -6.157 22.406 1.00 84.56 104 ARG A C 1
ATOM 839 O O . ARG A 1 104 ? -13.990 -7.303 22.488 1.00 84.56 104 ARG A O 1
ATOM 846 N N . THR A 1 105 ? -13.015 -5.666 21.301 1.00 86.06 105 THR A N 1
ATOM 847 C CA . THR A 1 105 ? -12.771 -6.468 20.098 1.00 86.06 105 THR A CA 1
ATOM 848 C C . THR A 1 105 ? -11.278 -6.561 19.822 1.00 86.06 105 THR A C 1
ATOM 850 O O . THR A 1 105 ? -10.495 -5.786 20.359 1.00 86.06 105 THR A O 1
ATOM 853 N N . ASN A 1 106 ? -10.857 -7.525 19.006 1.00 85.62 106 ASN A N 1
ATOM 854 C CA . ASN A 1 106 ? -9.451 -7.645 18.635 1.00 85.62 106 ASN A CA 1
ATOM 855 C C . ASN A 1 106 ? -9.134 -6.692 17.480 1.00 85.62 106 ASN A C 1
ATOM 857 O O . ASN A 1 106 ? -9.745 -6.797 16.410 1.00 85.62 106 ASN A O 1
ATOM 861 N N . PHE A 1 107 ? -8.158 -5.806 17.692 1.00 87.94 107 PHE A N 1
ATOM 862 C CA . PHE A 1 107 ? -7.593 -4.992 16.622 1.00 87.94 107 PHE A CA 1
ATOM 863 C C . PHE A 1 107 ? -6.830 -5.899 15.638 1.00 87.94 107 PHE A C 1
ATOM 865 O O . PHE A 1 107 ? -6.059 -6.757 16.086 1.00 87.94 107 PHE A O 1
ATOM 872 N N . PRO A 1 108 ? -7.057 -5.779 14.320 1.00 87.12 108 PRO A N 1
ATOM 873 C CA . PRO A 1 108 ? -6.421 -6.654 13.344 1.00 87.12 108 PRO A CA 1
ATOM 874 C C . PRO A 1 108 ? -4.904 -6.403 13.258 1.00 87.12 108 PRO A C 1
ATOM 876 O O . PRO A 1 108 ? -4.457 -5.265 13.413 1.00 87.12 108 PRO A O 1
ATOM 879 N N . PRO A 1 109 ? -4.089 -7.436 12.982 1.00 81.94 109 PRO A N 1
ATOM 880 C CA . PRO A 1 109 ? -2.692 -7.232 12.631 1.00 81.94 109 PRO A CA 1
ATOM 881 C C . PRO A 1 109 ? -2.620 -6.627 11.225 1.00 81.94 109 PRO A C 1
ATOM 883 O O . PRO A 1 109 ? -2.941 -7.291 10.243 1.00 81.94 109 PRO A O 1
ATOM 886 N N . LEU A 1 110 ? -2.227 -5.359 11.134 1.00 86.94 110 LEU A N 1
ATOM 887 C CA . LEU A 1 110 ? -2.100 -4.638 9.870 1.00 86.94 110 LEU A CA 1
ATOM 888 C C . LEU A 1 110 ? -0.629 -4.351 9.590 1.00 86.94 110 LEU A C 1
ATOM 890 O O . LEU A 1 110 ? 0.063 -3.751 10.412 1.00 86.94 110 LEU A O 1
ATOM 894 N N . SER A 1 111 ? -0.162 -4.760 8.416 1.00 82.38 111 SER A N 1
ATOM 895 C CA . SER A 1 111 ? 1.161 -4.411 7.910 1.00 82.38 111 SER A CA 1
ATOM 896 C C . SER A 1 111 ? 1.147 -4.470 6.395 1.00 82.38 111 SER A C 1
ATOM 898 O O . SER A 1 111 ? 0.755 -5.489 5.832 1.00 82.38 111 SER A O 1
ATOM 900 N N . ILE A 1 112 ? 1.598 -3.404 5.748 1.00 83.00 112 ILE A N 1
ATOM 901 C CA . ILE A 1 112 ? 1.728 -3.352 4.295 1.00 83.00 112 ILE A CA 1
ATOM 902 C C . ILE A 1 112 ? 3.195 -3.567 3.938 1.00 83.00 112 ILE A C 1
ATOM 904 O O . ILE A 1 112 ? 4.074 -2.867 4.457 1.00 83.00 112 ILE A O 1
ATOM 908 N N . HIS A 1 113 ? 3.463 -4.524 3.053 1.00 80.50 113 HIS A N 1
ATOM 909 C CA . HIS A 1 113 ? 4.806 -4.829 2.592 1.00 80.50 113 HIS A CA 1
ATOM 910 C C . HIS A 1 113 ? 5.226 -3.948 1.407 1.00 80.50 113 HIS A C 1
ATOM 912 O O . HIS A 1 113 ? 4.519 -3.818 0.407 1.00 80.50 113 HIS A O 1
ATOM 918 N N . VAL A 1 114 ? 6.442 -3.398 1.491 1.00 75.56 114 VAL A N 1
ATOM 919 C CA . VAL A 1 114 ? 7.169 -2.816 0.355 1.00 75.56 114 VAL A CA 1
ATOM 920 C C . VAL A 1 114 ? 8.604 -3.294 0.406 1.00 75.56 114 VAL A C 1
ATOM 922 O O . VAL A 1 114 ? 9.284 -3.154 1.422 1.00 75.56 114 VAL A O 1
ATOM 925 N N . ASP A 1 115 ? 9.083 -3.814 -0.717 1.00 78.94 115 ASP A N 1
ATOM 926 C CA . ASP A 1 115 ? 10.487 -4.155 -0.851 1.00 78.94 115 ASP A CA 1
ATOM 927 C C . ASP A 1 115 ? 11.338 -2.876 -0.954 1.00 78.94 115 ASP A C 1
ATOM 929 O O . ASP A 1 115 ? 11.285 -2.137 -1.940 1.00 78.94 115 ASP A O 1
ATOM 933 N N . SER A 1 116 ? 12.155 -2.622 0.070 1.00 79.62 116 SER A N 1
ATOM 934 C CA . SER A 1 116 ? 13.101 -1.495 0.106 1.00 79.62 116 SER A CA 1
ATOM 935 C C . SER A 1 116 ? 14.146 -1.549 -1.019 1.00 79.62 116 SER A C 1
ATOM 937 O O . SER A 1 116 ? 14.742 -0.524 -1.366 1.00 79.62 116 SER A O 1
ATOM 939 N N . SER A 1 117 ? 14.348 -2.717 -1.645 1.00 79.38 117 SER A N 1
ATOM 940 C CA . SER A 1 117 ? 15.217 -2.864 -2.814 1.00 79.38 117 SER A CA 1
ATOM 941 C C . SER A 1 117 ? 14.746 -2.010 -4.000 1.00 79.38 117 SER A C 1
ATOM 943 O O . SER A 1 117 ? 15.575 -1.530 -4.780 1.00 79.38 117 SER A O 1
ATOM 945 N N . LEU A 1 118 ? 13.442 -1.708 -4.078 1.00 80.31 118 LEU A N 1
ATOM 946 C CA . LEU A 1 118 ? 12.863 -0.842 -5.103 1.00 80.31 118 LEU A CA 1
ATOM 947 C C . LEU A 1 118 ? 13.435 0.576 -5.084 1.00 80.31 118 LEU A C 1
ATOM 949 O O . LEU A 1 118 ? 13.533 1.203 -6.135 1.00 80.31 118 LEU A O 1
ATOM 953 N N . LEU A 1 119 ? 13.851 1.087 -3.924 1.00 81.50 119 LEU A N 1
ATOM 954 C CA . LEU A 1 119 ? 14.470 2.411 -3.828 1.00 81.50 119 LEU A CA 1
ATOM 955 C C . LEU A 1 119 ? 15.847 2.457 -4.499 1.00 81.50 119 LEU A C 1
ATOM 957 O O . LEU A 1 119 ? 16.265 3.495 -5.009 1.00 81.50 119 LEU A O 1
ATOM 961 N N . LYS A 1 120 ? 16.550 1.321 -4.506 1.00 78.69 120 LYS A N 1
ATOM 962 C CA . LYS A 1 120 ? 17.897 1.170 -5.073 1.00 78.69 120 LYS A CA 1
ATOM 963 C C . LYS A 1 120 ? 17.866 0.685 -6.526 1.00 78.69 120 LYS A C 1
ATOM 965 O O . LYS A 1 120 ? 18.899 0.682 -7.196 1.00 78.69 120 LYS A O 1
ATOM 970 N N . ALA A 1 121 ? 16.699 0.274 -7.019 1.00 76.25 121 ALA A N 1
ATOM 971 C CA . ALA A 1 121 ? 16.534 -0.272 -8.354 1.00 76.25 121 ALA A CA 1
ATOM 972 C C . ALA A 1 121 ? 16.687 0.803 -9.448 1.00 76.25 121 ALA A C 1
ATOM 974 O O . ALA A 1 121 ? 16.247 1.949 -9.328 1.00 76.25 121 ALA A O 1
ATOM 975 N N . ARG A 1 122 ? 17.319 0.424 -10.566 1.00 75.19 122 ARG A N 1
ATOM 976 C CA . ARG A 1 122 ? 17.532 1.307 -11.724 1.00 75.19 122 ARG A CA 1
ATOM 977 C C . ARG A 1 122 ? 16.305 1.308 -12.640 1.00 75.19 122 ARG A C 1
ATOM 979 O O . ARG A 1 122 ? 16.323 0.700 -13.708 1.00 75.19 122 ARG A O 1
ATOM 986 N N . HIS A 1 123 ? 15.279 2.071 -12.265 1.00 70.69 123 HIS A N 1
ATOM 987 C CA . HIS A 1 123 ? 13.999 2.140 -12.992 1.00 70.69 123 HIS A CA 1
ATOM 988 C C . HIS A 1 123 ? 14.098 2.695 -14.422 1.00 70.69 123 HIS A C 1
ATOM 990 O O . HIS A 1 123 ? 13.287 2.348 -15.279 1.00 70.69 123 HIS A O 1
ATOM 996 N N . ARG A 1 124 ? 15.091 3.556 -14.711 1.00 72.56 124 ARG A N 1
ATOM 997 C CA . ARG A 1 124 ? 15.262 4.267 -16.007 1.00 72.56 124 ARG A CA 1
ATOM 998 C C . ARG A 1 124 ? 13.986 4.969 -16.515 1.00 72.56 124 ARG A C 1
ATOM 1000 O O . ARG A 1 124 ? 13.851 5.203 -17.713 1.00 72.56 124 ARG A O 1
ATOM 1007 N N . SER A 1 125 ? 13.086 5.292 -15.596 1.00 77.50 125 SER A N 1
ATOM 1008 C CA . SER A 1 125 ? 11.849 6.036 -15.791 1.00 77.50 125 SER A CA 1
ATOM 1009 C C . SER A 1 125 ? 11.769 7.038 -14.652 1.00 77.50 125 SER A C 1
ATOM 1011 O O . SER A 1 125 ? 11.819 6.649 -13.480 1.00 77.50 125 SER A O 1
ATOM 1013 N N . TYR A 1 126 ? 11.697 8.325 -14.993 1.00 77.94 126 TYR A N 1
ATOM 1014 C CA . TYR A 1 126 ? 11.584 9.375 -13.977 1.00 77.94 126 TYR A CA 1
ATOM 1015 C C . TYR A 1 126 ? 10.249 9.255 -13.234 1.00 77.94 126 TYR A C 1
ATOM 1017 O O . TYR A 1 126 ? 10.192 9.409 -12.016 1.00 77.94 126 TYR A O 1
ATOM 1025 N N . TYR A 1 127 ? 9.190 8.892 -13.957 1.00 83.06 127 TYR A N 1
ATOM 1026 C CA . TYR A 1 127 ? 7.863 8.686 -13.399 1.00 83.06 127 TYR A CA 1
ATOM 1027 C C . TYR A 1 127 ? 7.828 7.535 -12.382 1.00 83.06 127 TYR A C 1
ATOM 1029 O O . TYR A 1 127 ? 7.436 7.747 -11.234 1.00 83.06 127 TYR A O 1
ATOM 1037 N N . VAL A 1 128 ? 8.298 6.336 -12.763 1.00 85.25 128 VAL A N 1
ATOM 1038 C CA . VAL A 1 128 ? 8.295 5.162 -11.868 1.00 85.25 128 VAL A CA 1
ATOM 1039 C C . VAL A 1 128 ? 9.156 5.417 -10.640 1.00 85.25 128 VAL A C 1
ATOM 1041 O O . VAL A 1 128 ? 8.729 5.111 -9.534 1.00 85.25 128 VAL A O 1
ATOM 1044 N N . HIS A 1 129 ? 10.330 6.028 -10.808 1.00 85.06 129 HIS A N 1
ATOM 1045 C CA . HIS A 1 129 ? 11.199 6.350 -9.680 1.00 85.06 129 HIS A CA 1
ATOM 1046 C C . HIS A 1 129 ? 10.500 7.250 -8.646 1.00 85.06 129 HIS A C 1
ATOM 1048 O O . HIS A 1 129 ? 10.481 6.920 -7.461 1.00 85.06 129 HIS A O 1
ATOM 1054 N N . ASN A 1 130 ? 9.869 8.342 -9.088 1.00 85.50 130 ASN A N 1
ATOM 1055 C CA . ASN A 1 130 ? 9.156 9.245 -8.182 1.00 85.50 130 ASN A CA 1
ATOM 1056 C C . ASN A 1 130 ? 7.936 8.583 -7.537 1.00 85.50 130 ASN A C 1
ATOM 1058 O O . ASN A 1 130 ? 7.723 8.727 -6.336 1.00 85.50 130 ASN A O 1
ATOM 1062 N N . LYS A 1 131 ? 7.149 7.818 -8.300 1.00 88.69 131 LYS A N 1
ATOM 1063 C CA . LYS A 1 131 ? 5.986 7.121 -7.741 1.00 88.69 131 LYS A CA 1
ATOM 1064 C C . LYS A 1 131 ? 6.391 6.040 -6.734 1.00 88.69 131 LYS A C 1
ATOM 1066 O O . LYS A 1 131 ? 5.736 5.920 -5.708 1.00 88.69 131 LYS A O 1
ATOM 1071 N N . VAL A 1 132 ? 7.495 5.322 -6.955 1.00 89.38 132 VAL A N 1
ATOM 1072 C CA . VAL A 1 132 ? 8.054 4.366 -5.980 1.00 89.38 132 VAL A CA 1
ATOM 1073 C C . VAL A 1 132 ? 8.466 5.069 -4.682 1.00 89.38 132 VAL A C 1
ATOM 1075 O O . VAL A 1 132 ? 8.178 4.555 -3.604 1.00 89.38 132 VAL A O 1
ATOM 1078 N N . LEU A 1 133 ? 9.074 6.260 -4.758 1.00 88.19 133 LEU A N 1
ATOM 1079 C CA . LEU A 1 133 ? 9.395 7.060 -3.567 1.00 88.19 133 LEU A CA 1
ATOM 1080 C C . LEU A 1 133 ? 8.133 7.486 -2.804 1.00 88.19 133 LEU A C 1
ATOM 1082 O O . LEU A 1 133 ? 8.083 7.363 -1.580 1.00 88.19 133 LEU A O 1
ATOM 1086 N N . ILE A 1 134 ? 7.104 7.947 -3.523 1.00 88.75 134 ILE A N 1
ATOM 1087 C CA . ILE A 1 134 ? 5.803 8.309 -2.939 1.00 88.75 134 ILE A CA 1
ATOM 1088 C C . ILE A 1 134 ? 5.168 7.090 -2.260 1.00 88.75 134 ILE A C 1
ATOM 1090 O O . ILE A 1 134 ? 4.727 7.183 -1.119 1.00 88.75 134 ILE A O 1
ATOM 1094 N N . ILE A 1 135 ? 5.167 5.939 -2.934 1.00 90.56 135 ILE A N 1
ATOM 1095 C CA . ILE A 1 135 ? 4.646 4.673 -2.412 1.00 90.56 135 ILE A CA 1
ATOM 1096 C C . ILE A 1 135 ? 5.351 4.275 -1.117 1.00 90.56 135 ILE A C 1
ATOM 1098 O O . ILE A 1 135 ? 4.682 3.978 -0.129 1.00 90.56 135 ILE A O 1
ATOM 1102 N N . HIS A 1 136 ? 6.685 4.295 -1.110 1.00 90.25 136 HIS A N 1
ATOM 1103 C CA . HIS A 1 136 ? 7.468 3.915 0.060 1.00 90.25 136 HIS A CA 1
ATOM 1104 C C . HIS A 1 136 ? 7.137 4.803 1.260 1.00 90.25 136 HIS A C 1
ATOM 1106 O O . HIS A 1 136 ? 6.795 4.299 2.328 1.00 90.25 136 HIS A O 1
ATOM 1112 N N . LYS A 1 137 ? 7.149 6.127 1.059 1.00 87.81 137 LYS A N 1
ATOM 1113 C CA . LYS A 1 137 ? 6.805 7.098 2.103 1.00 87.81 137 LYS A CA 1
ATOM 1114 C C . LYS A 1 137 ? 5.382 6.887 2.628 1.00 87.81 137 LYS A C 1
ATOM 1116 O O . LYS A 1 137 ? 5.170 6.890 3.839 1.00 87.81 137 LYS A O 1
ATOM 1121 N N . ASN A 1 138 ? 4.415 6.691 1.731 1.00 88.19 138 ASN A N 1
ATOM 1122 C CA . ASN A 1 138 ? 3.017 6.494 2.111 1.00 88.19 138 ASN A CA 1
ATOM 1123 C C . ASN A 1 138 ? 2.826 5.214 2.931 1.00 88.19 138 ASN A C 1
ATOM 1125 O O . ASN A 1 138 ? 2.016 5.207 3.852 1.00 88.19 138 ASN A O 1
ATOM 1129 N N . ILE A 1 139 ? 3.574 4.149 2.637 1.00 89.44 139 ILE A N 1
ATOM 1130 C CA . ILE A 1 139 ? 3.460 2.887 3.375 1.00 89.44 139 ILE A CA 1
ATOM 1131 C C . ILE A 1 139 ? 4.158 2.932 4.722 1.00 89.44 139 ILE A C 1
ATOM 1133 O O . ILE A 1 139 ? 3.594 2.444 5.698 1.00 89.44 139 ILE A O 1
ATOM 1137 N N . GLU A 1 140 ? 5.326 3.562 4.823 1.00 89.44 140 GLU A N 1
ATOM 1138 C CA . GLU A 1 140 ? 5.935 3.823 6.132 1.00 89.44 140 GLU A CA 1
ATOM 1139 C C . GLU A 1 140 ? 4.986 4.626 7.028 1.00 89.44 140 GLU A C 1
ATOM 1141 O O . GLU A 1 140 ? 4.781 4.280 8.194 1.00 89.44 140 GLU A O 1
ATOM 1146 N N . GLN A 1 141 ? 4.345 5.654 6.465 1.00 88.44 141 GLN A N 1
ATOM 1147 C CA . GLN A 1 141 ? 3.358 6.454 7.178 1.00 88.44 141 GLN A CA 1
ATOM 1148 C C . GLN A 1 141 ? 2.115 5.637 7.561 1.00 88.44 141 GLN A C 1
ATOM 1150 O O . GLN A 1 141 ? 1.674 5.728 8.705 1.00 88.44 141 GLN A O 1
ATOM 1155 N N . ALA A 1 142 ? 1.575 4.818 6.654 1.00 88.94 142 ALA A N 1
ATOM 1156 C CA . ALA A 1 142 ? 0.415 3.970 6.929 1.00 88.94 142 ALA A CA 1
ATOM 1157 C C . ALA A 1 142 ? 0.710 2.921 8.012 1.00 88.94 142 ALA A C 1
ATOM 1159 O O . ALA A 1 142 ? -0.068 2.768 8.948 1.00 88.94 142 ALA A O 1
ATOM 1160 N N . ASN A 1 143 ? 1.863 2.250 7.946 1.00 90.19 143 ASN A N 1
ATOM 1161 C CA . ASN A 1 143 ? 2.272 1.267 8.951 1.00 90.19 143 ASN A CA 1
ATOM 1162 C C . ASN A 1 143 ? 2.446 1.910 10.335 1.00 90.19 143 ASN A C 1
ATOM 1164 O O . ASN A 1 143 ? 2.018 1.336 11.337 1.00 90.19 143 ASN A O 1
ATOM 1168 N N . LYS A 1 144 ? 3.021 3.119 10.400 1.00 90.19 144 LYS A N 1
ATOM 1169 C CA . LYS A 1 144 ? 3.089 3.885 11.650 1.00 90.19 144 LYS A CA 1
ATOM 1170 C C . LYS A 1 144 ? 1.690 4.233 12.165 1.00 90.19 144 LYS A C 1
ATOM 1172 O O . LYS A 1 144 ? 1.397 3.998 13.331 1.00 90.19 144 LYS A O 1
ATOM 1177 N N . MET A 1 145 ? 0.816 4.723 11.289 1.00 90.00 145 MET A N 1
ATOM 1178 C CA . MET A 1 145 ? -0.562 5.075 11.633 1.00 90.00 145 MET A CA 1
ATOM 1179 C C . MET A 1 145 ? -1.350 3.870 12.170 1.00 90.00 145 MET A C 1
ATOM 1181 O O . MET A 1 145 ? -2.088 4.012 13.139 1.00 90.00 145 MET A O 1
ATOM 1185 N N . TYR A 1 146 ? -1.169 2.674 11.603 1.00 91.56 146 TYR A N 1
ATOM 1186 C CA . TYR A 1 146 ? -1.800 1.449 12.105 1.00 91.56 146 TYR A CA 1
ATOM 1187 C C . TYR A 1 146 ? -1.303 1.041 13.491 1.00 91.56 146 TYR A C 1
ATOM 1189 O O . TYR A 1 146 ? -2.092 0.577 14.317 1.00 91.56 146 TYR A O 1
ATOM 1197 N N . LEU A 1 147 ? -0.009 1.219 13.762 1.00 91.69 147 LEU A N 1
ATOM 1198 C CA . LEU A 1 147 ? 0.535 0.992 15.096 1.00 91.69 147 LEU A CA 1
ATOM 1199 C C . LEU A 1 147 ? -0.060 1.987 16.101 1.00 91.69 147 LEU A C 1
ATOM 1201 O O . LEU A 1 147 ? -0.517 1.575 17.166 1.00 91.69 147 LEU A O 1
ATOM 1205 N N . ASP A 1 148 ? -0.117 3.267 15.731 1.00 91.25 148 ASP A N 1
ATOM 1206 C CA . ASP A 1 148 ? -0.692 4.327 16.562 1.00 91.25 148 ASP A CA 1
ATOM 1207 C C . ASP A 1 148 ? -2.189 4.071 16.832 1.00 91.25 148 ASP A C 1
ATOM 1209 O O . ASP A 1 148 ? -2.643 4.208 17.966 1.00 91.25 148 ASP A O 1
ATOM 1213 N N . MET A 1 149 ? -2.950 3.594 15.837 1.00 92.94 149 MET A N 1
ATOM 1214 C CA . MET A 1 149 ? -4.349 3.167 16.010 1.00 92.94 149 MET A CA 1
ATOM 1215 C C . MET A 1 149 ? -4.505 2.063 17.040 1.00 92.94 149 MET A C 1
ATOM 1217 O O . MET A 1 149 ? -5.409 2.120 17.871 1.00 92.94 149 MET A O 1
ATOM 1221 N N . LYS A 1 150 ? -3.651 1.040 16.969 1.00 93.00 150 LYS A N 1
ATOM 1222 C CA . LYS A 1 150 ? -3.698 -0.074 17.912 1.00 93.00 150 LYS A CA 1
ATOM 1223 C C . LYS A 1 150 ? -3.468 0.425 19.339 1.00 93.00 150 LYS A C 1
ATOM 1225 O O . LYS A 1 150 ? -4.231 0.070 20.234 1.00 93.00 150 LYS A O 1
ATOM 1230 N N . ILE A 1 151 ? -2.444 1.257 19.529 1.00 93.81 151 ILE A N 1
ATOM 1231 C CA . ILE A 1 151 ? -2.105 1.842 20.832 1.00 93.81 151 ILE A CA 1
ATOM 1232 C C . ILE A 1 151 ? -3.266 2.697 21.351 1.00 93.81 151 ILE A C 1
ATOM 1234 O O . ILE A 1 151 ? -3.652 2.570 22.512 1.00 93.81 151 ILE A O 1
ATOM 1238 N N . GLU A 1 152 ? -3.859 3.534 20.499 1.00 93.50 152 GLU A N 1
ATOM 1239 C CA . GLU A 1 152 ? -4.979 4.386 20.899 1.00 93.50 152 GLU A CA 1
ATOM 1240 C C . GLU A 1 152 ? -6.225 3.560 21.252 1.00 93.50 152 GLU A C 1
ATOM 1242 O O . GLU A 1 152 ? -6.886 3.834 22.251 1.00 93.50 152 GLU A O 1
ATOM 1247 N N . TYR A 1 153 ? -6.511 2.484 20.516 1.00 94.00 153 TYR A N 1
ATOM 1248 C CA . TYR A 1 153 ? -7.610 1.578 20.854 1.00 94.00 153 TYR A CA 1
ATOM 1249 C C . TYR A 1 153 ? -7.418 0.902 22.219 1.00 94.00 153 TYR A C 1
ATOM 1251 O O . TYR A 1 153 ? -8.351 0.825 23.024 1.00 94.00 153 TYR A O 1
ATOM 1259 N N . GLU A 1 154 ? -6.199 0.440 22.509 1.00 93.31 154 GLU A N 1
ATOM 1260 C CA . GLU A 1 154 ? -5.846 -0.114 23.819 1.00 93.31 154 GLU A CA 1
ATOM 1261 C C . GLU A 1 154 ? -6.001 0.945 24.922 1.00 93.31 154 GLU A C 1
ATOM 1263 O O . GLU A 1 154 ? -6.580 0.668 25.975 1.00 93.31 154 GLU A O 1
ATOM 1268 N N . ARG A 1 155 ? -5.585 2.189 24.658 1.00 93.56 155 ARG A N 1
ATOM 1269 C CA . ARG A 1 155 ? -5.738 3.314 25.586 1.00 93.56 155 ARG A CA 1
ATOM 1270 C C . ARG A 1 155 ? -7.202 3.634 25.890 1.00 93.56 155 ARG A C 1
ATOM 1272 O O . ARG A 1 155 ? -7.519 3.889 27.050 1.00 93.56 155 ARG A O 1
ATOM 1279 N N . ILE A 1 156 ? -8.094 3.598 24.898 1.00 93.19 156 ILE A N 1
ATOM 1280 C CA . ILE A 1 156 ? -9.540 3.809 25.099 1.00 93.19 156 ILE A CA 1
ATOM 1281 C C . ILE A 1 156 ? -10.096 2.781 26.096 1.00 93.19 156 ILE A C 1
ATOM 1283 O O . ILE A 1 156 ? -10.865 3.123 26.997 1.00 93.19 156 ILE A O 1
ATOM 1287 N N . PHE A 1 157 ? -9.674 1.521 25.976 1.00 92.25 157 PHE A N 1
ATOM 1288 C CA . PHE A 1 157 ? -10.078 0.460 26.894 1.00 92.25 157 PHE A CA 1
ATOM 1289 C C . PHE A 1 157 ? -9.495 0.640 28.306 1.00 92.25 157 PHE A C 1
ATOM 1291 O O . PHE A 1 157 ? -10.211 0.474 29.296 1.00 92.25 157 PHE A O 1
ATOM 1298 N N . GLU A 1 158 ? -8.222 1.018 28.423 1.00 92.62 158 GLU A N 1
ATOM 1299 C CA . GLU A 1 158 ? -7.590 1.278 29.723 1.00 92.62 158 GLU A CA 1
ATOM 1300 C C . GLU A 1 158 ? -8.168 2.518 30.423 1.00 92.62 158 GLU A C 1
ATOM 1302 O O . GLU A 1 158 ? -8.378 2.498 31.637 1.00 92.62 158 GLU A O 1
ATOM 1307 N N . MET A 1 159 ? -8.523 3.566 29.675 1.00 91.31 159 MET A N 1
ATOM 1308 C CA . MET A 1 159 ? -9.223 4.736 30.216 1.00 91.31 159 MET A CA 1
ATOM 1309 C C . MET A 1 159 ? -10.581 4.342 30.806 1.00 91.31 159 MET A C 1
ATOM 1311 O O . MET A 1 159 ? -10.931 4.756 31.912 1.00 91.31 159 MET A O 1
ATOM 1315 N N . ALA A 1 160 ? -11.326 3.482 30.112 1.00 89.12 160 ALA A N 1
ATOM 1316 C CA . ALA A 1 160 ? -12.599 2.985 30.614 1.00 89.12 160 ALA A CA 1
ATOM 1317 C C . ALA A 1 160 ? -12.430 2.194 31.922 1.00 89.12 160 ALA A C 1
ATOM 1319 O O . ALA A 1 160 ? -13.166 2.431 32.879 1.00 89.12 160 ALA A O 1
ATOM 1320 N N . LYS A 1 161 ? -11.421 1.316 32.020 1.00 90.88 161 LYS A N 1
ATOM 1321 C CA . LYS A 1 161 ? -11.087 0.630 33.283 1.00 90.88 161 LYS A CA 1
ATOM 1322 C C . LYS A 1 161 ? -10.703 1.599 34.396 1.00 90.88 161 LYS A C 1
ATOM 1324 O O . LYS A 1 161 ? -11.092 1.402 35.544 1.00 90.88 161 LYS A O 1
ATOM 1329 N N . PHE A 1 162 ? -9.934 2.635 34.073 1.00 91.00 162 PHE A N 1
ATOM 1330 C CA . PHE A 1 162 ? -9.532 3.645 35.042 1.00 91.00 162 PHE A CA 1
ATOM 1331 C C . PHE A 1 162 ? -10.748 4.357 35.651 1.00 91.00 162 PHE A C 1
ATOM 1333 O O . PHE A 1 162 ? -10.807 4.514 36.871 1.00 91.00 162 PHE A O 1
ATOM 1340 N N . LEU A 1 163 ? -11.745 4.715 34.835 1.00 88.38 163 LEU A N 1
ATOM 1341 C CA . LEU A 1 163 ? -12.992 5.326 35.310 1.00 88.38 163 LEU A CA 1
ATOM 1342 C C . LEU A 1 163 ? -13.791 4.392 36.233 1.00 88.38 163 LEU A C 1
ATOM 1344 O O . LEU A 1 163 ? -14.315 4.854 37.249 1.00 88.38 163 LEU A O 1
ATOM 1348 N N . ILE A 1 164 ? -13.828 3.087 35.930 1.00 87.44 164 ILE A N 1
ATOM 1349 C CA . ILE A 1 164 ? -14.434 2.068 36.808 1.00 87.44 164 ILE A CA 1
ATOM 1350 C C . ILE A 1 164 ? -13.715 2.040 38.162 1.00 87.44 164 ILE A C 1
ATOM 1352 O O . ILE A 1 164 ? -14.349 2.161 39.207 1.00 87.44 164 ILE A O 1
ATOM 1356 N N . ASN A 1 165 ? -12.382 1.944 38.150 1.00 89.81 165 ASN A N 1
ATOM 1357 C CA . ASN A 1 165 ? -11.568 1.846 39.366 1.00 89.81 165 ASN A CA 1
ATOM 1358 C C . ASN A 1 165 ? -11.634 3.106 40.241 1.00 89.81 165 ASN A C 1
ATOM 1360 O O . ASN A 1 165 ? -11.419 3.035 41.449 1.00 89.81 165 ASN A O 1
ATOM 1364 N N . ARG A 1 166 ? -11.920 4.267 39.643 1.00 90.62 166 ARG A N 1
ATOM 1365 C CA . ARG A 1 166 ? -12.101 5.543 40.349 1.00 90.62 166 ARG A CA 1
ATOM 1366 C C . ARG A 1 166 ? -13.519 5.757 40.879 1.00 90.62 166 ARG A C 1
ATOM 1368 O O . ARG A 1 166 ? -13.753 6.773 41.526 1.00 90.62 166 ARG A O 1
ATOM 1375 N N . GLY A 1 167 ? -14.445 4.833 40.624 1.00 85.94 167 GLY A N 1
ATOM 1376 C CA . GLY A 1 167 ? -15.825 4.942 41.091 1.00 85.94 167 GLY A CA 1
ATOM 1377 C C . GLY A 1 167 ? -16.615 6.057 40.401 1.00 85.94 167 GLY A C 1
ATOM 1378 O O . GLY A 1 167 ? -17.502 6.642 41.018 1.00 85.94 167 GLY A O 1
ATOM 1379 N N . ALA A 1 168 ? -16.298 6.380 39.140 1.00 86.81 168 ALA A N 1
ATOM 1380 C CA . ALA A 1 168 ? -17.112 7.308 38.353 1.00 86.81 168 ALA A CA 1
ATOM 1381 C C . ALA A 1 168 ? -18.561 6.793 38.235 1.00 86.81 168 ALA A C 1
ATOM 1383 O O . ALA A 1 168 ? -18.792 5.586 38.304 1.00 86.81 168 ALA A O 1
ATOM 1384 N N . SER A 1 169 ? -19.543 7.676 38.023 1.00 88.56 169 SER A N 1
ATOM 1385 C CA . SER A 1 169 ? -20.928 7.235 37.814 1.00 88.56 169 SER A CA 1
ATOM 1386 C C . SER A 1 169 ? -21.033 6.324 36.584 1.00 88.56 169 SER A C 1
ATOM 1388 O O . SER A 1 169 ? -20.308 6.495 35.603 1.00 88.56 169 SER A O 1
ATOM 1390 N N . ILE A 1 170 ? -21.958 5.362 36.620 1.00 86.50 170 ILE A N 1
ATOM 1391 C CA . ILE A 1 170 ? -22.218 4.432 35.505 1.00 86.50 170 ILE A CA 1
ATOM 1392 C C . ILE A 1 170 ? -22.530 5.193 34.209 1.00 86.50 170 ILE A C 1
ATOM 1394 O O . ILE A 1 170 ? -22.079 4.811 33.130 1.00 86.50 170 ILE A O 1
ATOM 1398 N N . GLU A 1 171 ? -23.256 6.304 34.325 1.00 87.19 171 GLU A N 1
ATOM 1399 C CA . GLU A 1 171 ? -23.562 7.187 33.204 1.00 87.19 171 GLU A CA 1
ATOM 1400 C C . GLU A 1 171 ? -22.301 7.823 32.605 1.00 87.19 171 GLU A C 1
ATOM 1402 O O . GLU A 1 171 ? -22.126 7.782 31.387 1.00 87.19 171 GLU A O 1
ATOM 1407 N N . ASN A 1 172 ? -21.388 8.332 33.439 1.00 87.50 172 ASN A N 1
ATOM 1408 C CA . ASN A 1 172 ? -20.137 8.929 32.967 1.00 87.50 172 ASN A CA 1
ATOM 1409 C C . ASN A 1 172 ? -19.219 7.880 32.331 1.00 87.50 172 ASN A C 1
ATOM 1411 O O . ASN A 1 172 ? -18.682 8.121 31.254 1.00 87.50 172 ASN A O 1
ATOM 1415 N N . GLN A 1 173 ? -19.077 6.702 32.952 1.00 88.00 173 GLN A N 1
ATOM 1416 C CA . GLN A 1 173 ? -18.286 5.594 32.399 1.00 88.00 173 GLN A CA 1
ATOM 1417 C C . GLN A 1 173 ? -18.777 5.204 30.999 1.00 88.00 173 GLN A C 1
ATOM 1419 O O . GLN A 1 173 ? -17.982 5.071 30.068 1.00 88.00 173 GLN A O 1
ATOM 1424 N N . ARG A 1 174 ? -20.099 5.067 30.837 1.00 87.81 174 ARG A N 1
ATOM 1425 C CA . ARG A 1 174 ? -20.726 4.715 29.562 1.00 87.81 174 ARG A CA 1
ATOM 1426 C C . ARG A 1 174 ? -20.546 5.796 28.511 1.00 87.81 174 ARG A C 1
ATOM 1428 O O . ARG A 1 174 ? -20.157 5.477 27.392 1.00 87.81 174 ARG A O 1
ATOM 1435 N N . THR A 1 175 ? -20.867 7.040 28.852 1.00 89.38 175 THR A N 1
ATOM 1436 C CA . THR A 1 175 ? -20.846 8.157 27.904 1.00 89.38 175 THR A CA 1
ATOM 1437 C C . THR A 1 175 ? -19.434 8.397 27.382 1.00 89.38 175 THR A C 1
ATOM 1439 O O . THR A 1 175 ? -19.242 8.443 26.170 1.00 89.38 175 THR A O 1
ATOM 1442 N N . GLU A 1 176 ? -18.434 8.429 28.266 1.00 91.19 176 GLU A N 1
ATOM 1443 C CA . GLU A 1 176 ? -17.027 8.557 27.873 1.00 91.19 176 GLU A CA 1
ATOM 1444 C C . GLU A 1 176 ? -16.575 7.394 26.989 1.00 91.19 176 GLU A C 1
ATOM 1446 O O . GLU A 1 176 ? -15.976 7.597 25.930 1.00 91.19 176 GLU A O 1
ATOM 1451 N N . TYR A 1 177 ? -16.883 6.153 27.376 1.00 92.00 177 TYR A N 1
ATOM 1452 C CA . TYR A 1 177 ? -16.468 5.000 26.585 1.00 92.00 177 TYR A CA 1
ATOM 1453 C C . TYR A 1 177 ? -17.143 4.975 25.206 1.00 92.00 177 TYR A C 1
ATOM 1455 O O . TYR A 1 177 ? -16.487 4.691 24.202 1.00 92.00 177 TYR A O 1
ATOM 1463 N N . LEU A 1 178 ? -18.425 5.334 25.126 1.00 91.88 178 LEU A N 1
ATOM 1464 C CA . LEU A 1 178 ? -19.160 5.432 23.868 1.00 91.88 178 LEU A CA 1
ATOM 1465 C C . LEU A 1 178 ? -18.577 6.513 22.949 1.00 91.88 178 LEU A C 1
ATOM 1467 O O . LEU A 1 178 ? -18.286 6.215 21.791 1.00 91.88 178 LEU A O 1
ATOM 1471 N N . ILE A 1 179 ? -18.365 7.731 23.460 1.00 93.62 179 ILE A N 1
ATOM 1472 C CA . ILE A 1 179 ? -17.805 8.855 22.691 1.00 93.62 179 ILE A CA 1
ATOM 1473 C C . ILE A 1 179 ? -16.432 8.480 22.131 1.00 93.62 179 ILE A C 1
ATOM 1475 O O . ILE A 1 179 ? -16.175 8.658 20.940 1.00 93.62 179 ILE A O 1
ATOM 1479 N N . ASN A 1 180 ? -15.564 7.895 22.957 1.00 94.06 180 ASN A N 1
ATOM 1480 C CA . ASN A 1 180 ? -14.223 7.510 22.530 1.00 94.06 180 ASN A CA 1
ATOM 1481 C C . ASN A 1 180 ? -14.247 6.433 21.430 1.00 94.06 180 ASN A C 1
ATOM 1483 O O . ASN A 1 180 ? -13.541 6.566 20.430 1.00 94.06 180 ASN A O 1
ATOM 1487 N N . ASN A 1 181 ? -15.104 5.410 21.542 1.00 93.75 181 ASN A N 1
ATOM 1488 C CA . ASN A 1 181 ? -15.246 4.398 20.486 1.00 93.75 181 ASN A CA 1
ATOM 1489 C C . ASN A 1 181 ? -15.882 4.962 19.200 1.00 93.75 181 ASN A C 1
ATOM 1491 O O . ASN A 1 181 ? -15.504 4.545 18.105 1.00 93.75 181 ASN A O 1
ATOM 1495 N N . GLN A 1 182 ? -16.810 5.919 19.299 1.00 94.25 182 GLN A N 1
ATOM 1496 C CA . GLN A 1 182 ? -17.387 6.602 18.134 1.00 94.25 182 GLN A CA 1
ATOM 1497 C C . GLN A 1 182 ? -16.354 7.480 17.415 1.00 94.25 182 GLN A C 1
ATOM 1499 O O . GLN A 1 182 ? -16.241 7.421 16.190 1.00 94.25 182 GLN A O 1
ATOM 1504 N N . ASN A 1 183 ? -15.546 8.234 18.163 1.00 93.75 183 ASN A N 1
ATOM 1505 C CA . ASN A 1 183 ? -14.443 9.017 17.605 1.00 93.75 183 ASN A CA 1
ATOM 1506 C C . ASN A 1 183 ? -13.419 8.112 16.910 1.00 93.75 183 ASN A C 1
ATOM 1508 O O . ASN A 1 183 ? -12.983 8.405 15.795 1.00 93.75 183 ASN A O 1
ATOM 1512 N N . PHE A 1 184 ? -13.094 6.971 17.522 1.00 94.62 184 PHE A N 1
ATOM 1513 C CA . PHE A 1 184 ? -12.194 5.986 16.932 1.00 94.62 184 PHE A CA 1
ATOM 1514 C C . PHE A 1 184 ? -12.760 5.361 15.646 1.00 94.62 184 PHE A C 1
ATOM 1516 O O . PHE A 1 184 ? -12.044 5.232 14.652 1.00 94.62 184 PHE A O 1
ATOM 1523 N N . LYS A 1 185 ? -14.065 5.051 15.612 1.00 94.12 185 LYS A N 1
ATOM 1524 C CA . LYS A 1 185 ? -14.767 4.598 14.399 1.00 94.12 185 LYS A CA 1
ATOM 1525 C C . LYS A 1 185 ? -14.652 5.616 13.261 1.00 94.12 185 LYS A C 1
ATOM 1527 O O . LYS A 1 185 ? -14.339 5.233 12.132 1.00 94.12 185 LYS A O 1
ATOM 1532 N N . ASN A 1 186 ? -14.864 6.900 13.550 1.00 92.94 186 ASN A N 1
ATOM 1533 C CA . ASN A 1 186 ? -14.742 7.965 12.552 1.00 92.94 186 ASN A CA 1
ATOM 1534 C C . ASN A 1 186 ? -13.308 8.063 12.012 1.00 92.94 186 ASN A C 1
ATOM 1536 O O . ASN A 1 186 ? -13.109 8.156 10.802 1.00 92.94 186 ASN A O 1
ATOM 1540 N N . PHE A 1 187 ? -12.310 7.957 12.892 1.00 92.69 187 PHE A N 1
ATOM 1541 C CA . PHE A 1 187 ? -10.900 7.979 12.504 1.00 92.69 187 PHE A CA 1
ATOM 1542 C C . PHE A 1 187 ? -10.514 6.815 11.575 1.00 92.69 187 PHE A C 1
ATOM 1544 O O . PHE A 1 187 ? -9.862 7.024 10.548 1.00 92.69 187 PHE A O 1
ATOM 1551 N N . ILE A 1 188 ? -10.959 5.591 11.876 1.00 92.62 188 ILE A N 1
ATOM 1552 C CA . ILE A 1 188 ? -10.730 4.438 10.991 1.00 92.62 188 ILE A CA 1
ATOM 1553 C C . ILE A 1 188 ? -11.454 4.619 9.653 1.00 92.62 188 ILE A C 1
ATOM 1555 O O . ILE A 1 188 ? -10.889 4.305 8.608 1.00 92.62 188 ILE A O 1
ATOM 1559 N N . THR A 1 189 ? -12.674 5.156 9.662 1.00 91.69 189 THR A N 1
ATOM 1560 C CA . THR A 1 189 ? -13.441 5.406 8.430 1.00 91.69 189 THR A CA 1
ATOM 1561 C C . THR A 1 189 ? -12.694 6.365 7.497 1.00 91.69 189 THR A C 1
ATOM 1563 O O . THR A 1 189 ? -12.550 6.088 6.308 1.00 91.69 189 THR A O 1
ATOM 1566 N N . GLU A 1 190 ? -12.130 7.446 8.041 1.00 89.38 190 GLU A N 1
ATOM 1567 C CA . GLU A 1 190 ? -11.296 8.375 7.271 1.00 89.38 190 GLU A CA 1
ATOM 1568 C C . GLU A 1 190 ? -10.022 7.703 6.736 1.00 89.38 190 GLU A C 1
ATOM 1570 O O . GLU A 1 190 ? -9.614 7.919 5.596 1.00 89.38 190 GLU A O 1
ATOM 1575 N N . THR A 1 191 ? -9.426 6.806 7.517 1.00 88.69 191 THR A N 1
ATOM 1576 C CA . THR A 1 191 ? -8.250 6.037 7.084 1.00 88.69 191 THR A CA 1
ATOM 1577 C C . THR A 1 191 ? -8.569 5.147 5.885 1.00 88.69 191 THR A C 1
ATOM 1579 O O . THR A 1 191 ? -7.812 5.123 4.917 1.00 88.69 191 THR A O 1
ATOM 1582 N N . ILE A 1 192 ? -9.704 4.443 5.912 1.00 88.75 192 ILE A N 1
ATOM 1583 C CA . ILE A 1 192 ? -10.176 3.612 4.793 1.00 88.75 192 ILE A CA 1
ATOM 1584 C C . ILE A 1 192 ? -10.314 4.461 3.519 1.00 88.75 192 ILE A C 1
ATOM 1586 O O . ILE A 1 192 ? -9.890 4.026 2.445 1.00 88.75 192 ILE A O 1
ATOM 1590 N N . ASN A 1 193 ? -10.827 5.691 3.630 1.00 86.44 193 ASN A N 1
ATOM 1591 C CA . ASN A 1 193 ? -10.910 6.619 2.498 1.00 86.44 193 ASN A CA 1
ATOM 1592 C C . ASN A 1 193 ? -9.519 6.982 1.955 1.00 86.44 193 ASN A C 1
ATOM 1594 O O . ASN A 1 193 ? -9.299 6.965 0.743 1.00 86.44 193 ASN A O 1
ATOM 1598 N N . GLN A 1 194 ? -8.545 7.239 2.830 1.00 83.81 194 GLN A N 1
ATOM 1599 C CA . GLN A 1 194 ? -7.167 7.542 2.424 1.00 83.81 194 GLN A CA 1
ATOM 1600 C C . GLN A 1 194 ? -6.470 6.355 1.740 1.00 83.81 194 GLN A C 1
ATOM 1602 O O . GLN A 1 194 ? -5.677 6.555 0.813 1.00 83.81 194 GLN A O 1
ATOM 1607 N N . LEU A 1 195 ? -6.809 5.112 2.105 1.00 86.00 195 LEU A N 1
ATOM 1608 C CA . LEU A 1 195 ? -6.298 3.920 1.415 1.00 86.00 195 LEU A CA 1
ATOM 1609 C C . LEU A 1 195 ? -6.739 3.849 -0.051 1.00 86.00 195 LEU A C 1
ATOM 1611 O O . LEU A 1 195 ? -6.006 3.298 -0.872 1.00 86.00 195 LEU A O 1
ATOM 1615 N N . GLN A 1 196 ? -7.878 4.445 -0.421 1.00 83.94 196 GLN A N 1
ATOM 1616 C CA . GLN A 1 196 ? -8.297 4.541 -1.827 1.00 83.94 196 GLN A CA 1
ATOM 1617 C C . GLN A 1 196 ? -7.292 5.342 -2.661 1.00 83.94 196 GLN A C 1
ATOM 1619 O O . GLN A 1 196 ? -6.917 4.933 -3.762 1.00 83.94 196 GLN A O 1
ATOM 1624 N N . ILE A 1 197 ? -6.782 6.440 -2.099 1.00 85.50 197 ILE A N 1
ATOM 1625 C CA . ILE A 1 197 ? -5.759 7.273 -2.739 1.00 85.50 197 ILE A CA 1
ATOM 1626 C C . ILE A 1 197 ? -4.461 6.471 -2.895 1.00 85.50 197 ILE A C 1
ATOM 1628 O O . ILE A 1 197 ? -3.869 6.454 -3.975 1.00 85.50 197 ILE A O 1
ATOM 1632 N N . ALA A 1 198 ? -4.043 5.748 -1.851 1.00 86.94 198 ALA A N 1
ATOM 1633 C CA . ALA A 1 198 ? -2.851 4.903 -1.906 1.00 86.94 198 ALA A CA 1
ATOM 1634 C C . ALA A 1 198 ? -2.969 3.813 -2.988 1.00 86.94 198 ALA A C 1
ATOM 1636 O O . ALA A 1 198 ? -2.065 3.664 -3.815 1.00 86.94 198 ALA A O 1
ATOM 1637 N N . LYS A 1 199 ? -4.109 3.113 -3.053 1.00 88.19 199 LYS A N 1
ATOM 1638 C CA . LYS A 1 199 ? -4.390 2.107 -4.090 1.00 88.19 199 LYS A CA 1
ATOM 1639 C C . LYS A 1 199 ? -4.317 2.695 -5.499 1.00 88.19 199 LYS A C 1
ATOM 1641 O O . LYS A 1 199 ? -3.728 2.067 -6.382 1.00 88.19 199 LYS A O 1
ATOM 1646 N N . LYS A 1 200 ? -4.817 3.921 -5.704 1.00 89.06 200 LYS A N 1
ATOM 1647 C CA . LYS A 1 200 ? -4.700 4.628 -6.989 1.00 89.06 200 LYS A CA 1
ATOM 1648 C C . LYS A 1 200 ? -3.240 4.854 -7.387 1.00 89.06 200 LYS A C 1
ATOM 1650 O O . LYS A 1 200 ? -2.872 4.550 -8.519 1.00 89.06 200 LYS A O 1
ATOM 1655 N N . VAL A 1 201 ? -2.384 5.312 -6.470 1.00 89.00 201 VAL A N 1
ATOM 1656 C CA . VAL A 1 201 ? -0.947 5.525 -6.748 1.00 89.00 201 VAL A CA 1
ATOM 1657 C C . VAL A 1 201 ? -0.246 4.212 -7.124 1.00 89.00 201 VAL A C 1
ATOM 1659 O O . VAL A 1 201 ? 0.560 4.168 -8.061 1.00 89.00 201 VAL A O 1
ATOM 1662 N N . PHE A 1 202 ? -0.586 3.115 -6.447 1.00 88.94 202 PHE A N 1
ATOM 1663 C CA . PHE A 1 202 ? -0.095 1.779 -6.787 1.00 88.94 202 PHE A CA 1
ATOM 1664 C C . PHE A 1 202 ? -0.527 1.337 -8.187 1.00 88.94 202 PHE A C 1
ATOM 1666 O O . PHE A 1 202 ? 0.306 0.897 -8.985 1.00 88.94 202 PHE A O 1
ATOM 1673 N N . ALA A 1 203 ? -1.812 1.494 -8.509 1.00 85.56 203 ALA A N 1
ATOM 1674 C CA . ALA A 1 203 ? -2.367 1.147 -9.813 1.00 85.56 203 ALA A CA 1
ATOM 1675 C C . ALA A 1 203 ? -1.750 1.990 -10.943 1.00 85.56 203 ALA A C 1
ATOM 1677 O O . ALA A 1 203 ? -1.348 1.435 -11.964 1.00 85.56 203 ALA A O 1
ATOM 1678 N N . GLN A 1 204 ? -1.576 3.298 -10.732 1.00 89.38 204 GLN A N 1
ATOM 1679 C CA . GLN A 1 204 ? -0.877 4.213 -11.642 1.00 89.38 204 GLN A CA 1
ATOM 1680 C C . GLN A 1 204 ? 0.556 3.759 -11.930 1.00 89.38 204 GLN A C 1
ATOM 1682 O O . GLN A 1 204 ? 0.992 3.699 -13.083 1.00 89.38 204 GLN A O 1
ATOM 1687 N N . THR A 1 205 ? 1.301 3.400 -10.886 1.00 87.94 205 THR A N 1
ATOM 1688 C CA . THR A 1 205 ? 2.684 2.931 -11.039 1.00 87.94 205 THR A CA 1
ATOM 1689 C C . THR A 1 205 ? 2.721 1.605 -11.791 1.00 87.94 205 THR A C 1
ATOM 1691 O O . THR A 1 205 ? 3.529 1.433 -12.704 1.00 87.94 205 THR A O 1
ATOM 1694 N N . LYS A 1 206 ? 1.801 0.687 -11.474 1.00 87.06 206 LYS A N 1
ATOM 1695 C CA . LYS A 1 206 ? 1.684 -0.620 -12.128 1.00 87.06 206 LYS A CA 1
ATOM 1696 C C . LYS A 1 206 ? 1.326 -0.496 -13.610 1.00 87.06 206 LYS A C 1
ATOM 1698 O O . LYS A 1 206 ? 2.004 -1.101 -14.441 1.00 87.06 206 LYS A O 1
ATOM 1703 N N . ALA A 1 207 ? 0.317 0.305 -13.950 1.00 85.00 207 ALA A N 1
ATOM 1704 C CA . ALA A 1 207 ? -0.110 0.543 -15.329 1.00 85.00 207 ALA A CA 1
ATOM 1705 C C . ALA A 1 207 ? 1.052 1.064 -16.185 1.00 85.00 207 ALA A C 1
ATOM 1707 O O . ALA A 1 207 ? 1.322 0.551 -17.274 1.00 85.00 207 ALA A O 1
ATOM 1708 N N . TYR A 1 208 ? 1.801 2.035 -15.660 1.00 84.88 208 TYR A N 1
ATOM 1709 C CA . TYR A 1 208 ? 2.951 2.586 -16.364 1.00 84.88 208 TYR A CA 1
ATOM 1710 C C . TYR A 1 208 ? 4.114 1.587 -16.478 1.00 84.88 208 TYR A C 1
ATOM 1712 O O . TYR A 1 208 ? 4.730 1.457 -17.539 1.00 84.88 208 TYR A O 1
ATOM 1720 N N . ASN A 1 209 ? 4.386 0.824 -15.417 1.00 84.62 209 ASN A N 1
ATOM 1721 C CA . ASN A 1 209 ? 5.432 -0.197 -15.408 1.00 84.62 209 ASN A CA 1
ATOM 1722 C C . ASN A 1 209 ? 5.172 -1.306 -16.451 1.00 84.62 209 ASN A C 1
ATOM 1724 O O . ASN A 1 209 ? 6.095 -1.755 -17.133 1.00 84.62 209 ASN A O 1
ATOM 1728 N N . LEU A 1 210 ? 3.907 -1.681 -16.671 1.00 81.38 210 LEU A N 1
ATOM 1729 C CA . LEU A 1 210 ? 3.515 -2.613 -17.737 1.00 81.38 210 LEU A CA 1
ATOM 1730 C C . LEU A 1 210 ? 3.760 -2.039 -19.144 1.00 81.38 210 LEU A C 1
ATOM 1732 O O . LEU A 1 210 ? 4.228 -2.758 -20.034 1.00 81.38 210 LEU A O 1
ATOM 1736 N N . LYS A 1 211 ? 3.535 -0.734 -19.356 1.00 78.50 211 LYS A N 1
ATOM 1737 C CA . LYS A 1 211 ? 3.875 -0.065 -20.629 1.00 78.50 211 LYS A CA 1
ATOM 1738 C C . LYS A 1 211 ? 5.386 -0.091 -20.907 1.00 78.50 211 LYS A C 1
ATOM 1740 O O . LYS A 1 211 ? 5.791 -0.265 -22.061 1.00 78.50 211 LYS A O 1
ATOM 1745 N N . LEU A 1 212 ? 6.226 0.004 -19.868 1.00 76.25 212 LEU A N 1
ATOM 1746 C CA . LEU A 1 212 ? 7.686 -0.153 -19.989 1.00 76.25 212 LEU A CA 1
ATOM 1747 C C . LEU A 1 212 ? 8.095 -1.573 -20.421 1.00 76.25 212 LEU A C 1
ATOM 1749 O O . LEU A 1 212 ? 9.032 -1.723 -21.216 1.00 76.25 212 LEU A O 1
A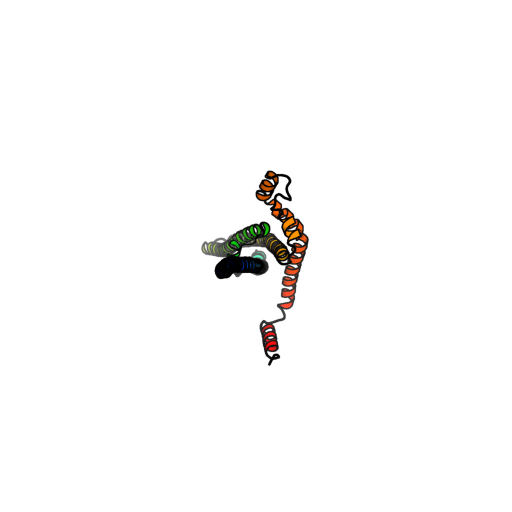TOM 1753 N N . LEU A 1 213 ? 7.392 -2.599 -19.928 1.00 72.50 213 LEU A N 1
ATOM 1754 C CA . LEU A 1 213 ? 7.595 -4.016 -20.265 1.00 72.50 213 LEU A CA 1
ATOM 1755 C C . LEU A 1 213 ? 7.216 -4.326 -21.722 1.00 72.50 213 LEU A C 1
ATOM 1757 O O . LEU A 1 213 ? 8.006 -4.927 -22.454 1.00 72.50 213 LEU A O 1
ATOM 1761 N N . ASN A 1 214 ? 6.058 -3.837 -22.176 1.00 69.75 214 ASN A N 1
ATOM 1762 C CA . ASN A 1 214 ? 5.461 -4.161 -23.481 1.00 69.75 214 ASN A CA 1
ATOM 1763 C C . ASN A 1 214 ? 6.079 -3.417 -24.680 1.00 69.75 214 ASN A C 1
ATOM 1765 O O . ASN A 1 214 ? 5.460 -3.281 -25.732 1.00 69.75 214 ASN A O 1
ATOM 1769 N N . LYS A 1 215 ? 7.325 -2.940 -24.550 1.00 62.41 215 LYS A N 1
ATOM 1770 C CA . LYS A 1 215 ? 8.103 -2.281 -25.617 1.00 62.41 215 LYS A CA 1
ATOM 1771 C C . LYS A 1 215 ? 7.405 -1.089 -26.289 1.00 62.41 215 LYS A C 1
ATOM 1773 O O . LYS A 1 215 ? 7.840 -0.671 -27.361 1.00 62.41 215 LYS A O 1
ATOM 1778 N N . GLN A 1 216 ? 6.450 -0.437 -25.629 1.00 61.62 216 GLN A N 1
ATOM 1779 C CA . GLN A 1 216 ? 5.896 0.850 -26.061 1.00 61.62 216 GLN A CA 1
ATOM 1780 C C . GLN A 1 216 ? 6.892 2.002 -25.806 1.00 61.62 216 GLN A C 1
ATOM 1782 O O . GLN A 1 216 ? 6.558 3.079 -25.329 1.00 61.62 216 GLN A O 1
ATOM 1787 N N . ARG A 1 217 ? 8.177 1.770 -26.099 1.00 59.75 217 ARG A N 1
ATOM 1788 C CA . ARG A 1 217 ? 9.296 2.635 -25.713 1.00 59.75 217 ARG A CA 1
ATOM 1789 C C . ARG A 1 217 ? 9.174 4.021 -26.319 1.00 59.75 217 ARG A C 1
ATOM 1791 O O . ARG A 1 217 ? 9.555 4.978 -25.667 1.00 59.75 217 ARG A O 1
ATOM 1798 N N . PHE A 1 218 ? 8.644 4.130 -27.534 1.00 59.12 218 PHE A N 1
ATOM 1799 C CA . PHE A 1 218 ? 8.505 5.414 -28.210 1.00 59.12 218 PHE A CA 1
ATOM 1800 C C . PHE A 1 218 ? 7.394 6.280 -27.603 1.00 59.12 218 PHE A C 1
ATOM 1802 O O . PHE A 1 218 ? 7.606 7.471 -27.392 1.00 59.12 218 PHE A O 1
ATOM 1809 N N . SER A 1 219 ? 6.240 5.698 -27.256 1.00 59.09 219 SER A N 1
ATOM 1810 C CA . SER A 1 219 ? 5.163 6.435 -26.583 1.00 59.09 219 SER A CA 1
ATOM 1811 C C . SER A 1 219 ? 5.533 6.769 -25.139 1.00 59.09 219 SER A C 1
ATOM 1813 O O . SER A 1 219 ? 5.348 7.906 -24.730 1.00 59.09 219 SER A O 1
ATOM 1815 N N . VAL A 1 220 ? 6.157 5.843 -24.405 1.00 62.84 220 VAL A N 1
ATOM 1816 C CA . VAL A 1 220 ? 6.709 6.086 -23.060 1.00 62.84 220 VAL A CA 1
ATOM 1817 C C . VAL A 1 220 ? 7.751 7.212 -23.092 1.00 62.84 220 VAL A C 1
ATOM 1819 O O . VAL A 1 220 ? 7.653 8.157 -22.318 1.00 62.84 220 VAL A O 1
ATOM 1822 N N . TRP A 1 221 ? 8.716 7.170 -24.016 1.00 59.12 221 TRP A N 1
ATOM 1823 C CA . TRP A 1 221 ? 9.763 8.194 -24.123 1.00 59.12 221 TRP A CA 1
ATOM 1824 C C . TRP A 1 221 ? 9.206 9.565 -24.537 1.00 59.12 221 TRP A C 1
ATOM 1826 O O . TRP A 1 221 ? 9.674 10.594 -24.052 1.00 59.12 221 TRP A O 1
ATOM 1836 N N . ARG A 1 222 ? 8.158 9.587 -25.373 1.00 62.78 222 ARG A N 1
ATOM 1837 C CA . ARG A 1 222 ? 7.407 10.804 -25.723 1.00 62.78 222 ARG A CA 1
ATOM 1838 C C . ARG A 1 222 ? 6.604 11.362 -24.541 1.00 62.78 222 ARG A C 1
ATOM 1840 O O . ARG A 1 222 ? 6.443 12.576 -24.456 1.00 62.78 222 ARG A O 1
ATOM 1847 N N . LEU A 1 223 ? 6.100 10.499 -23.657 1.00 66.06 223 LEU A N 1
ATOM 1848 C CA . LEU A 1 223 ? 5.342 10.885 -22.464 1.00 66.06 223 LEU A CA 1
ATOM 1849 C C . LEU A 1 223 ? 6.247 11.423 -21.352 1.00 66.06 223 LEU A C 1
ATOM 1851 O O . LEU A 1 223 ? 5.890 12.418 -20.732 1.00 66.06 223 LEU A O 1
ATOM 1855 N N . GLU A 1 224 ? 7.419 10.818 -21.128 1.00 68.81 224 GLU A N 1
ATOM 1856 C CA . GLU A 1 224 ? 8.356 11.318 -20.111 1.00 68.81 224 GLU A CA 1
ATOM 1857 C C . GLU A 1 224 ? 9.091 12.580 -20.550 1.00 68.81 224 GLU A C 1
ATOM 1859 O O . GLU A 1 224 ? 9.484 13.355 -19.683 1.00 68.81 224 GLU A O 1
ATOM 1864 N N . GLY A 1 225 ? 9.271 12.807 -21.860 1.00 58.38 225 GLY A N 1
ATOM 1865 C CA . GLY A 1 225 ? 9.772 14.073 -22.400 1.00 58.38 225 GLY A CA 1
ATOM 1866 C C . GLY A 1 225 ? 11.024 14.578 -21.677 1.00 58.38 225 GLY A C 1
ATOM 1867 O O . GLY A 1 225 ? 11.045 15.687 -21.172 1.00 58.38 225 GLY A O 1
ATOM 1868 N N . THR A 1 226 ? 12.076 13.772 -21.551 1.00 54.75 226 THR A N 1
ATOM 1869 C CA . THR A 1 226 ? 13.276 14.164 -20.776 1.00 54.75 226 THR A CA 1
ATOM 1870 C C . THR A 1 226 ? 14.386 14.793 -21.628 1.00 54.75 226 THR A C 1
ATOM 1872 O O . THR A 1 226 ? 15.455 15.125 -21.112 1.00 54.75 226 THR A O 1
ATOM 1875 N N . SER A 1 227 ? 14.142 14.975 -22.931 1.00 53.09 227 SER A N 1
ATOM 1876 C CA . SER A 1 227 ? 15.107 15.437 -23.938 1.00 53.09 227 SER A CA 1
ATOM 1877 C C . SER A 1 227 ? 14.749 16.819 -24.496 1.00 53.09 227 SER A C 1
ATOM 1879 O O . SER A 1 227 ? 13.579 17.099 -24.757 1.00 53.09 227 SER A O 1
ATOM 1881 N N . PHE A 1 228 ? 15.774 17.636 -24.777 1.00 48.88 228 PHE A N 1
ATOM 1882 C CA . PHE A 1 228 ? 15.668 18.966 -25.402 1.00 48.88 228 PHE A CA 1
ATOM 1883 C C . PHE A 1 228 ? 14.889 18.961 -26.724 1.00 48.88 228 PHE A C 1
ATOM 1885 O O . PHE A 1 228 ? 14.301 19.961 -27.098 1.00 48.88 228 PHE A O 1
ATOM 1892 N N . LYS A 1 229 ? 14.795 17.815 -27.409 1.00 51.56 229 LYS A N 1
ATOM 1893 C CA . LYS A 1 229 ? 14.049 17.681 -28.670 1.00 51.56 229 LYS A CA 1
ATOM 1894 C C . LYS A 1 229 ? 12.542 17.979 -28.544 1.00 51.56 229 LYS A C 1
ATOM 1896 O O . LYS A 1 229 ? 11.886 18.173 -29.561 1.00 51.56 229 LYS A O 1
ATOM 1901 N N . PHE A 1 230 ? 11.992 17.989 -27.329 1.00 53.62 230 PHE A N 1
ATOM 1902 C CA . PHE A 1 230 ? 10.562 18.207 -27.074 1.00 53.62 230 PHE A CA 1
ATOM 1903 C C . PHE A 1 230 ? 10.245 19.527 -26.361 1.00 53.62 230 PHE A C 1
ATOM 1905 O O . PHE A 1 230 ? 9.077 19.785 -26.084 1.00 53.62 230 PHE A O 1
ATOM 1912 N N . PHE A 1 231 ? 11.259 20.348 -26.079 1.00 58.16 231 PHE A N 1
ATOM 1913 C CA . PHE A 1 231 ? 11.105 21.644 -25.423 1.00 58.16 231 PHE A CA 1
ATOM 1914 C C . PHE A 1 231 ? 11.848 22.689 -26.236 1.00 58.16 231 PHE A C 1
ATOM 1916 O O . PHE A 1 231 ? 12.993 22.478 -26.627 1.00 58.16 231 PHE A O 1
ATOM 1923 N N . CYS A 1 232 ? 11.205 23.823 -26.483 1.00 58.25 232 CYS A N 1
ATOM 1924 C CA . CYS A 1 232 ? 11.815 24.896 -27.258 1.00 58.25 232 CYS A CA 1
ATOM 1925 C C . CYS A 1 232 ? 12.986 25.550 -26.501 1.00 58.25 232 CYS A C 1
ATOM 1927 O O . CYS A 1 232 ? 13.913 26.050 -27.135 1.00 58.25 232 CYS A O 1
ATOM 1929 N N . CYS A 1 233 ? 12.974 25.512 -25.159 1.00 71.56 233 CYS A N 1
ATOM 1930 C CA . CYS A 1 233 ? 13.943 26.208 -24.313 1.00 71.56 233 CYS A CA 1
ATOM 1931 C C . CYS A 1 233 ? 14.474 25.339 -23.156 1.00 71.56 233 CYS A C 1
ATOM 1933 O O . CYS A 1 233 ? 13.765 24.509 -22.589 1.00 71.56 233 CYS A O 1
ATOM 1935 N N . LYS A 1 234 ? 15.718 25.599 -22.718 1.00 70.19 234 LYS A N 1
ATOM 1936 C CA . LYS A 1 234 ? 16.322 24.958 -21.528 1.00 70.19 234 LYS A CA 1
ATOM 1937 C C . LYS A 1 234 ? 15.564 25.290 -20.234 1.00 70.19 234 LYS A C 1
ATOM 1939 O O . LYS A 1 234 ? 15.443 24.422 -19.375 1.00 70.19 234 LYS A O 1
ATOM 1944 N N . LYS A 1 235 ? 15.020 26.512 -20.131 1.00 73.44 235 LYS A N 1
ATOM 1945 C CA . LYS A 1 235 ? 14.166 26.942 -19.010 1.00 73.44 235 LYS A CA 1
ATOM 1946 C C . LYS A 1 235 ? 12.915 26.075 -18.888 1.00 73.44 235 LYS A C 1
ATOM 1948 O O . LYS A 1 235 ? 12.632 25.618 -17.793 1.00 73.44 235 LYS A O 1
ATOM 1953 N N . ASP A 1 236 ? 12.254 25.754 -19.998 1.00 64.62 236 ASP A N 1
ATOM 1954 C CA . ASP A 1 236 ? 11.055 24.905 -19.990 1.00 64.62 236 ASP A CA 1
ATOM 1955 C C . ASP A 1 236 ? 11.374 23.479 -19.527 1.00 64.62 236 ASP A C 1
ATOM 1957 O O . ASP A 1 236 ? 10.550 22.841 -18.888 1.00 64.62 236 ASP A O 1
ATOM 1961 N N . ILE A 1 237 ? 12.584 22.97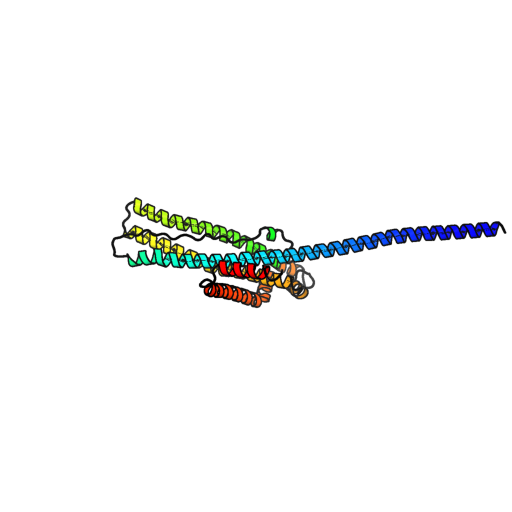6 -19.803 1.00 69.19 237 ILE A N 1
ATOM 1962 C CA . ILE A 1 237 ? 13.051 21.668 -19.312 1.00 69.19 237 ILE A CA 1
ATOM 1963 C C . ILE A 1 237 ? 13.352 21.719 -17.815 1.00 69.19 237 ILE A C 1
ATOM 1965 O O . ILE A 1 237 ? 13.059 20.766 -17.099 1.00 69.19 237 ILE A O 1
ATOM 1969 N N . GLU A 1 238 ? 13.985 22.790 -17.341 1.00 69.00 238 GLU A N 1
ATOM 1970 C CA . GLU A 1 238 ? 14.274 22.983 -15.919 1.00 69.00 238 GLU A CA 1
ATOM 1971 C C . GLU A 1 238 ? 12.985 23.210 -15.123 1.00 69.00 238 GLU A C 1
ATOM 1973 O O . GLU A 1 238 ? 12.830 22.609 -14.064 1.00 69.00 238 GLU A O 1
ATOM 1978 N N . GLU A 1 239 ? 12.011 23.947 -15.660 1.00 67.31 239 GLU A N 1
ATOM 1979 C CA . GLU A 1 239 ? 10.655 24.048 -15.113 1.00 67.31 239 GLU A CA 1
ATOM 1980 C C . GLU A 1 239 ? 9.971 22.675 -15.149 1.00 67.31 239 GLU A C 1
ATOM 1982 O O . GLU A 1 239 ? 9.488 22.190 -14.134 1.00 67.31 239 GLU A O 1
ATOM 1987 N N . TYR A 1 240 ? 10.026 21.957 -16.270 1.00 62.06 240 TYR A N 1
ATOM 1988 C CA . TYR A 1 240 ? 9.440 20.621 -16.406 1.00 62.06 240 TYR A CA 1
ATOM 1989 C C . TYR A 1 240 ? 10.043 19.573 -15.454 1.00 62.06 240 TYR A C 1
ATOM 1991 O O . TYR A 1 240 ? 9.334 18.678 -15.001 1.00 62.06 240 TYR A O 1
ATOM 1999 N N . LYS A 1 241 ? 11.339 19.674 -15.131 1.00 64.31 241 LYS A N 1
ATOM 2000 C CA . LYS A 1 241 ? 12.024 18.807 -14.154 1.00 64.31 241 LYS A CA 1
ATOM 2001 C C . LYS A 1 241 ? 11.828 19.254 -12.708 1.00 64.31 241 LYS A C 1
ATOM 2003 O O . LYS A 1 241 ? 11.881 18.413 -11.817 1.00 64.31 241 LYS A O 1
ATOM 2008 N N . SER A 1 242 ? 11.662 20.553 -12.468 1.00 61.16 242 SER A N 1
ATOM 2009 C CA . SER A 1 242 ? 11.456 21.106 -11.122 1.00 61.16 242 SER A CA 1
ATOM 2010 C C . SER A 1 242 ? 9.989 21.068 -10.688 1.00 61.16 242 SER A C 1
ATOM 2012 O O . SER A 1 242 ? 9.713 21.022 -9.492 1.00 61.16 242 SER A O 1
ATOM 2014 N N . THR A 1 243 ? 9.046 21.002 -11.634 1.00 61.03 243 THR A N 1
ATOM 2015 C CA . THR A 1 243 ? 7.613 20.848 -11.361 1.00 61.03 243 THR A CA 1
ATOM 2016 C C . THR A 1 243 ? 7.195 19.382 -11.512 1.00 61.03 243 THR A C 1
ATOM 2018 O O . THR A 1 243 ? 7.446 18.763 -12.543 1.00 61.03 243 THR A O 1
ATOM 2021 N N . LEU A 1 244 ? 6.452 18.826 -10.546 1.00 65.94 244 LEU A N 1
ATOM 2022 C CA . LEU A 1 244 ? 5.875 17.465 -10.616 1.00 65.94 244 LEU A CA 1
ATOM 2023 C C . LEU A 1 244 ? 4.837 17.275 -11.752 1.00 65.94 244 LEU A C 1
ATOM 2025 O O . LEU A 1 244 ? 4.272 16.194 -11.887 1.00 65.94 244 LEU A O 1
ATOM 2029 N N . ARG A 1 245 ? 4.630 18.279 -12.619 1.00 64.25 245 ARG A N 1
ATOM 2030 C CA . ARG A 1 245 ? 3.701 18.287 -13.769 1.00 64.25 245 ARG A CA 1
ATOM 2031 C C . ARG A 1 245 ? 3.886 17.113 -14.735 1.00 64.25 245 ARG A C 1
ATOM 2033 O O . ARG A 1 245 ? 2.944 16.720 -15.421 1.00 64.25 245 ARG A O 1
ATOM 2040 N N . CYS A 1 246 ? 5.095 16.559 -14.826 1.00 64.38 246 CYS A N 1
ATOM 2041 C CA . CYS A 1 246 ? 5.344 15.361 -15.628 1.00 64.38 246 CYS A CA 1
ATOM 2042 C C . CYS A 1 246 ? 4.580 14.132 -15.101 1.00 64.38 246 CYS A C 1
ATOM 2044 O O . CYS A 1 246 ? 4.181 13.287 -15.902 1.00 64.38 246 CYS A O 1
ATOM 2046 N N . LEU A 1 247 ? 4.328 14.053 -13.788 1.00 73.62 247 LEU A N 1
ATOM 2047 C CA . LEU A 1 247 ? 3.509 13.002 -13.188 1.00 73.62 247 LEU A CA 1
ATOM 2048 C C . LEU A 1 247 ? 2.046 13.165 -13.598 1.00 73.62 247 LEU A C 1
ATOM 2050 O O . LEU A 1 247 ? 1.474 12.211 -14.107 1.00 73.62 247 LEU A O 1
ATOM 2054 N N . ASP A 1 248 ? 1.485 14.371 -13.490 1.00 75.69 248 ASP A N 1
ATOM 2055 C CA . ASP A 1 248 ? 0.067 14.636 -13.791 1.00 75.69 248 ASP A CA 1
ATOM 2056 C C . ASP A 1 248 ? -0.291 14.330 -15.252 1.00 75.69 248 ASP A C 1
ATOM 2058 O O . ASP A 1 248 ? -1.337 13.756 -15.558 1.00 75.69 248 ASP A O 1
ATOM 2062 N N . ARG A 1 249 ? 0.610 14.672 -16.181 1.00 74.56 249 ARG A N 1
ATOM 2063 C CA . ARG A 1 249 ? 0.432 14.362 -17.605 1.00 74.56 249 ARG A CA 1
ATOM 2064 C C . ARG A 1 249 ? 0.396 12.856 -17.859 1.00 74.56 249 ARG A C 1
ATOM 2066 O O . ARG A 1 249 ? -0.386 12.392 -18.689 1.00 74.56 249 ARG A O 1
ATOM 2073 N N . ILE A 1 250 ? 1.285 12.112 -17.204 1.00 79.25 250 ILE A N 1
ATOM 2074 C CA . ILE A 1 250 ? 1.355 10.659 -17.348 1.00 79.25 250 ILE A CA 1
ATOM 2075 C C . ILE A 1 250 ? 0.151 10.009 -16.671 1.00 79.25 250 ILE A C 1
ATOM 2077 O O . ILE A 1 250 ? -0.448 9.137 -17.291 1.00 79.25 250 ILE A O 1
ATOM 2081 N N . ASP A 1 251 ? -0.238 10.478 -15.483 1.00 83.94 251 ASP A N 1
ATOM 2082 C CA . ASP A 1 251 ? -1.435 10.050 -14.755 1.00 83.94 251 ASP A CA 1
ATOM 2083 C C . ASP A 1 251 ? -2.676 10.172 -15.654 1.00 83.94 251 ASP A C 1
ATOM 2085 O O . ASP A 1 251 ? -3.383 9.188 -15.860 1.00 83.94 251 ASP A O 1
ATOM 2089 N N . GLY A 1 252 ? -2.877 11.326 -16.303 1.00 81.25 252 GLY A N 1
ATOM 2090 C CA . GLY A 1 252 ? -3.982 11.515 -17.250 1.00 81.25 252 GLY A CA 1
ATOM 2091 C C . GLY A 1 252 ? -3.925 10.584 -18.470 1.00 81.25 252 GLY A C 1
ATOM 2092 O O . GLY A 1 252 ? -4.960 10.151 -18.970 1.00 81.25 252 GLY A O 1
ATOM 2093 N N . ALA A 1 253 ? -2.727 10.226 -18.938 1.00 80.31 253 ALA A N 1
ATOM 2094 C CA . ALA A 1 253 ? -2.536 9.336 -20.086 1.00 80.31 253 ALA A CA 1
ATOM 2095 C C . ALA A 1 253 ? -2.698 7.838 -19.762 1.00 80.31 253 ALA A C 1
ATOM 2097 O O . ALA A 1 253 ? -2.700 7.021 -20.687 1.00 80.31 253 ALA A O 1
ATOM 2098 N N . ILE A 1 254 ? -2.762 7.470 -18.479 1.00 82.94 254 ILE A N 1
ATOM 2099 C CA . ILE A 1 254 ? -2.952 6.086 -18.018 1.00 82.94 254 ILE A CA 1
ATOM 2100 C C . ILE A 1 254 ? -4.243 5.893 -17.214 1.00 82.94 254 ILE A C 1
ATOM 2102 O O . ILE A 1 254 ? -4.483 4.799 -16.707 1.00 82.94 254 ILE A O 1
ATOM 2106 N N . GLU A 1 255 ? -5.052 6.942 -17.050 1.00 86.94 255 GLU A N 1
ATOM 2107 C CA . GLU A 1 255 ? -6.203 6.933 -16.141 1.00 86.94 255 GLU A CA 1
ATOM 2108 C C . GLU A 1 255 ? -7.200 5.822 -16.495 1.00 86.94 255 GLU A C 1
ATOM 2110 O O . GLU A 1 255 ? -7.677 5.124 -15.606 1.00 86.94 255 GLU A O 1
ATOM 2115 N N . HIS A 1 256 ? -7.450 5.583 -17.787 1.00 84.94 256 HIS A N 1
ATOM 2116 C CA . HIS A 1 256 ? -8.343 4.509 -18.225 1.00 84.94 256 HIS A CA 1
ATOM 2117 C C . HIS A 1 256 ? -7.826 3.123 -17.811 1.00 84.94 256 HIS A C 1
ATOM 2119 O O . HIS A 1 256 ? -8.579 2.319 -17.259 1.00 84.94 256 HIS A O 1
ATOM 2125 N N . GLU A 1 257 ? -6.536 2.844 -18.021 1.00 84.62 257 GLU A N 1
ATOM 2126 C CA . GLU A 1 257 ? -5.920 1.588 -17.592 1.00 84.62 257 GLU A CA 1
ATOM 2127 C C . GLU A 1 257 ? -5.919 1.442 -16.067 1.00 84.62 257 GLU A C 1
ATOM 2129 O O . GLU A 1 257 ? -6.101 0.340 -15.553 1.00 84.62 257 GLU A O 1
ATOM 2134 N N . VAL A 1 258 ? -5.749 2.545 -15.336 1.00 85.81 258 VAL A N 1
ATOM 2135 C CA . VAL A 1 258 ? -5.824 2.563 -13.872 1.00 85.81 258 VAL A CA 1
ATOM 2136 C C . VAL A 1 258 ? -7.226 2.212 -13.393 1.00 85.81 258 VAL A C 1
ATOM 2138 O O . VAL A 1 258 ? -7.361 1.337 -12.539 1.00 85.81 258 VAL A O 1
ATOM 2141 N N . THR A 1 259 ? -8.267 2.828 -13.962 1.00 87.19 259 THR A N 1
ATOM 2142 C CA . THR A 1 259 ? -9.661 2.516 -13.618 1.00 87.19 259 THR A CA 1
ATOM 2143 C C . THR A 1 259 ? -9.979 1.045 -13.880 1.00 87.19 259 THR A C 1
ATOM 2145 O O . THR A 1 259 ? -10.568 0.389 -13.024 1.00 87.19 259 THR A O 1
ATOM 2148 N N . MET A 1 260 ? -9.540 0.502 -15.019 1.00 84.88 260 MET A N 1
ATOM 2149 C CA . MET A 1 260 ? -9.719 -0.916 -15.343 1.00 84.88 260 MET A CA 1
ATOM 2150 C C . MET A 1 260 ? -9.006 -1.829 -14.338 1.00 84.88 260 MET A C 1
ATOM 2152 O O . MET A 1 260 ? -9.621 -2.748 -13.805 1.00 84.88 260 MET A O 1
ATOM 2156 N N . LEU A 1 261 ? -7.740 -1.545 -14.010 1.00 82.00 261 LEU A N 1
ATOM 2157 C CA . LEU A 1 261 ? -6.972 -2.332 -13.037 1.00 82.00 261 LEU A CA 1
ATOM 2158 C C . LEU A 1 261 ? -7.579 -2.299 -11.630 1.00 82.00 261 LEU A C 1
ATOM 2160 O O . LEU A 1 261 ? -7.535 -3.310 -10.927 1.00 82.00 261 LEU A O 1
ATOM 2164 N N . MET A 1 262 ? -8.106 -1.148 -11.204 1.00 84.31 262 MET A N 1
ATOM 2165 C CA . MET A 1 262 ? -8.781 -1.013 -9.912 1.00 84.31 262 MET A CA 1
ATOM 2166 C C . MET A 1 262 ? -10.085 -1.811 -9.898 1.00 84.31 262 MET A C 1
ATOM 2168 O O . MET A 1 262 ? -10.271 -2.628 -9.000 1.00 84.31 262 MET A O 1
ATOM 2172 N N . LYS A 1 263 ? -10.913 -1.679 -10.940 1.00 85.62 263 LYS A N 1
ATOM 2173 C CA . LYS A 1 263 ? -12.165 -2.431 -11.072 1.00 85.62 263 LYS A CA 1
ATOM 2174 C C . LYS A 1 263 ? -11.932 -3.945 -11.079 1.00 85.62 263 LYS A C 1
ATOM 2176 O O . LYS A 1 263 ? -12.582 -4.672 -10.343 1.00 85.62 263 LYS A O 1
ATOM 2181 N N . GLU A 1 264 ? -10.950 -4.430 -11.837 1.00 80.62 264 GLU A N 1
ATOM 2182 C CA . GLU A 1 264 ? -10.582 -5.855 -11.856 1.00 80.62 264 GLU A CA 1
ATOM 2183 C C . GLU A 1 264 ? -10.059 -6.361 -10.503 1.00 80.62 264 GLU A C 1
ATOM 2185 O O . GLU A 1 264 ? -10.142 -7.553 -10.194 1.00 80.62 264 GLU A O 1
ATOM 2190 N N . ALA A 1 265 ? -9.419 -5.499 -9.711 1.00 76.94 265 ALA A N 1
ATOM 2191 C CA . ALA A 1 265 ? -8.959 -5.856 -8.373 1.00 76.94 265 ALA A CA 1
ATOM 2192 C C . ALA A 1 265 ? -10.132 -5.924 -7.379 1.00 76.94 265 ALA A C 1
ATOM 2194 O O . ALA A 1 265 ? -10.199 -6.867 -6.590 1.00 76.94 265 ALA A O 1
ATOM 2195 N N . GLU A 1 266 ? -11.078 -4.990 -7.471 1.00 78.56 266 GLU A N 1
ATOM 2196 C CA . GLU A 1 266 ? -12.325 -4.982 -6.697 1.00 78.56 266 GLU A CA 1
ATOM 2197 C C . GLU A 1 266 ? -13.209 -6.193 -7.032 1.00 78.56 266 GLU A C 1
ATOM 2199 O O . GLU A 1 266 ? -13.608 -6.935 -6.138 1.00 78.56 266 GLU A O 1
ATOM 2204 N N . GLU A 1 267 ? -13.411 -6.499 -8.314 1.00 79.38 267 GLU A N 1
ATOM 2205 C CA . GLU A 1 267 ? -14.173 -7.677 -8.749 1.00 79.38 267 GLU A CA 1
ATOM 2206 C C . GLU A 1 267 ? -13.541 -8.988 -8.258 1.00 79.38 267 GLU A C 1
ATOM 2208 O O . GLU A 1 267 ? -14.244 -9.922 -7.867 1.00 79.38 267 GLU A O 1
ATOM 2213 N N . ARG A 1 268 ? -12.203 -9.075 -8.226 1.00 70.31 268 ARG A N 1
ATOM 2214 C CA . ARG A 1 268 ? -11.502 -10.236 -7.655 1.00 70.31 268 ARG A CA 1
ATOM 2215 C C . ARG A 1 268 ? -11.712 -10.351 -6.152 1.00 70.31 268 ARG A C 1
ATOM 2217 O O . ARG A 1 268 ? -11.927 -11.466 -5.678 1.00 70.31 268 ARG A O 1
ATOM 2224 N N . ARG A 1 269 ? -11.677 -9.238 -5.414 1.00 66.19 269 ARG A N 1
ATOM 2225 C CA . ARG A 1 269 ? -12.007 -9.198 -3.981 1.00 66.19 269 ARG A CA 1
ATOM 2226 C C . ARG A 1 269 ? -13.430 -9.713 -3.742 1.00 66.19 269 ARG A C 1
ATOM 2228 O O . ARG A 1 269 ? -13.628 -10.600 -2.909 1.00 66.19 269 ARG A O 1
ATOM 2235 N N . ASP A 1 270 ? -14.398 -9.223 -4.507 1.00 66.88 270 ASP A N 1
ATOM 2236 C CA . ASP A 1 270 ? -15.811 -9.577 -4.340 1.00 66.88 270 ASP A CA 1
ATOM 2237 C C . ASP A 1 270 ? -16.114 -11.016 -4.795 1.00 66.88 270 ASP A C 1
ATOM 2239 O O . ASP A 1 270 ? -16.860 -11.750 -4.141 1.00 66.88 270 ASP A O 1
ATOM 2243 N N . GLY A 1 271 ? -15.457 -11.485 -5.857 1.00 59.00 271 GLY A N 1
ATOM 2244 C CA . GLY A 1 271 ? -15.523 -12.876 -6.313 1.00 59.00 271 GLY A CA 1
ATOM 2245 C C . GLY A 1 271 ? -14.855 -13.869 -5.351 1.00 59.00 271 GLY A C 1
ATOM 2246 O O . GLY A 1 271 ? -15.308 -15.013 -5.219 1.00 59.00 271 GLY A O 1
ATOM 2247 N N . LEU A 1 272 ? -13.810 -13.451 -4.627 1.00 50.72 272 LEU A N 1
ATOM 2248 C CA . LEU A 1 272 ? -13.239 -14.214 -3.510 1.00 50.72 272 LEU A CA 1
ATOM 2249 C C . LEU A 1 272 ? -14.218 -14.301 -2.332 1.00 50.72 272 LEU A C 1
ATOM 2251 O O . LEU A 1 272 ? -14.309 -15.361 -1.716 1.00 50.72 272 LEU A O 1
ATOM 2255 N N . ASN A 1 273 ? -15.009 -13.257 -2.065 1.00 44.81 273 ASN A N 1
ATOM 2256 C CA . ASN A 1 273 ? -16.059 -13.292 -1.039 1.00 44.81 273 ASN A CA 1
ATOM 2257 C C . ASN A 1 273 ? -17.181 -14.296 -1.356 1.00 44.81 273 ASN A C 1
ATOM 2259 O O . ASN A 1 273 ? -17.686 -14.941 -0.439 1.00 44.81 273 ASN A O 1
ATOM 2263 N N . GLN A 1 274 ? -17.520 -14.516 -2.631 1.00 43.28 274 GLN A N 1
ATOM 2264 C CA . GLN A 1 274 ? -18.488 -15.556 -3.017 1.00 43.28 274 GLN A CA 1
ATOM 2265 C C . GLN A 1 274 ? -17.908 -16.982 -2.950 1.00 43.28 274 GLN A C 1
ATOM 2267 O O . GLN A 1 274 ? -18.634 -17.938 -2.676 1.00 43.28 274 GLN A O 1
ATOM 2272 N N . ASN A 1 275 ? -16.597 -17.147 -3.158 1.00 36.84 275 ASN A N 1
ATOM 2273 C CA . ASN A 1 275 ? -15.940 -18.462 -3.159 1.00 36.84 275 ASN A CA 1
ATOM 2274 C C . ASN A 1 275 ? -15.365 -18.889 -1.795 1.00 36.84 275 ASN A C 1
ATOM 2276 O O . ASN A 1 275 ? -15.136 -20.083 -1.580 1.00 36.84 275 ASN A O 1
ATOM 2280 N N . LEU A 1 276 ? -15.175 -17.960 -0.851 1.00 37.56 276 LEU A N 1
ATOM 2281 C CA . LEU A 1 276 ? -14.685 -18.259 0.503 1.00 37.56 276 LEU A CA 1
ATOM 2282 C C . LEU A 1 276 ? -15.689 -19.046 1.358 1.00 37.56 276 LEU A C 1
ATOM 2284 O O . LEU A 1 276 ? -15.280 -19.691 2.319 1.00 37.56 276 LEU A O 1
ATOM 2288 N N . PHE A 1 277 ? -16.967 -19.107 0.968 1.00 35.78 277 PHE A N 1
ATOM 2289 C CA . PHE A 1 277 ? -17.930 -20.022 1.589 1.00 35.78 277 PHE A CA 1
ATOM 2290 C C . PHE A 1 277 ? -17.856 -21.465 1.061 1.00 35.78 277 PHE A C 1
ATOM 2292 O O . PHE A 1 277 ? -18.628 -22.309 1.517 1.00 35.78 277 PHE A O 1
ATOM 2299 N N . ARG A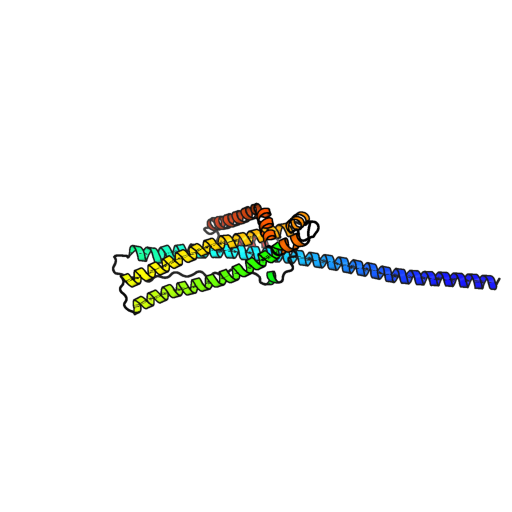 1 278 ? -16.973 -21.792 0.098 1.00 36.91 278 ARG A N 1
ATOM 2300 C CA . ARG A 1 278 ? -17.071 -23.100 -0.574 1.00 36.91 278 ARG A CA 1
ATOM 2301 C C . ARG A 1 278 ? -15.810 -23.854 -0.952 1.00 36.91 278 ARG A C 1
ATOM 2303 O O . ARG A 1 278 ? -15.964 -24.949 -1.480 1.00 36.91 278 ARG A O 1
ATOM 2310 N N . ARG A 1 279 ? -14.593 -23.381 -0.677 1.00 34.19 279 ARG A N 1
ATOM 2311 C CA . ARG A 1 279 ? -13.398 -24.201 -0.953 1.00 34.19 279 ARG A CA 1
ATOM 2312 C C . ARG A 1 279 ? -12.406 -24.154 0.189 1.00 34.19 279 ARG A C 1
ATOM 2314 O O . ARG A 1 279 ? -11.623 -23.219 0.317 1.00 34.19 279 ARG A O 1
ATOM 2321 N N . SER A 1 280 ? -12.444 -25.197 1.019 1.00 38.59 280 SER A N 1
ATOM 2322 C CA . SER A 1 280 ? -11.386 -25.438 1.990 1.00 38.59 280 SER A CA 1
ATOM 2323 C C . SER A 1 280 ? -10.064 -25.611 1.241 1.00 38.59 280 SER A C 1
ATOM 2325 O O . SER A 1 280 ? -10.000 -26.222 0.173 1.00 38.59 280 SER A O 1
ATOM 2327 N N . PHE A 1 281 ? -8.994 -25.078 1.819 1.00 39.38 281 PHE A N 1
ATOM 2328 C CA . PHE A 1 281 ? -7.608 -25.203 1.362 1.00 39.38 281 PHE A CA 1
ATOM 2329 C C . PHE A 1 281 ? -7.222 -26.649 0.960 1.00 39.38 281 PHE A C 1
ATOM 2331 O O . PHE A 1 281 ? -6.399 -26.864 0.070 1.00 39.38 281 PHE A O 1
ATOM 2338 N N . VAL A 1 282 ? -7.904 -27.648 1.534 1.00 45.03 282 VAL A N 1
ATOM 2339 C CA . VAL A 1 282 ? -7.781 -29.080 1.222 1.00 45.03 282 VAL A CA 1
ATOM 2340 C C . VAL A 1 282 ? -8.174 -29.418 -0.227 1.00 45.03 282 VAL A C 1
ATOM 2342 O O . VAL A 1 282 ? -7.550 -30.290 -0.832 1.00 45.03 282 VAL A O 1
ATOM 2345 N N . GLU A 1 283 ? -9.152 -28.735 -0.832 1.00 42.78 283 GLU A N 1
ATOM 2346 C CA . GLU A 1 283 ? -9.521 -28.958 -2.241 1.00 42.78 283 GLU A CA 1
ATOM 2347 C C . GLU A 1 283 ? -8.479 -28.411 -3.222 1.00 42.78 283 GLU A C 1
ATOM 2349 O O . GLU A 1 283 ? -8.189 -29.057 -4.234 1.00 42.78 283 GLU A O 1
ATOM 2354 N N . CYS A 1 284 ? -7.870 -27.260 -2.917 1.00 40.09 284 CYS A N 1
ATOM 2355 C CA . CYS A 1 284 ? -6.795 -26.705 -3.742 1.00 40.09 284 CYS A CA 1
ATOM 2356 C C . CYS A 1 284 ? -5.557 -27.609 -3.720 1.00 40.09 284 CYS A C 1
ATOM 2358 O O . CYS A 1 284 ? -4.993 -27.898 -4.773 1.00 40.09 284 CYS A O 1
ATOM 2360 N N . VAL A 1 285 ? -5.185 -28.140 -2.551 1.00 45.53 285 VAL A N 1
ATOM 2361 C CA . VAL A 1 285 ? -4.046 -29.064 -2.425 1.00 45.53 285 VAL A CA 1
ATOM 2362 C C . VAL A 1 285 ? -4.324 -30.403 -3.123 1.00 45.53 285 VAL A C 1
ATOM 2364 O O . VAL A 1 285 ? -3.441 -30.934 -3.800 1.00 45.53 285 VAL A O 1
ATOM 2367 N N . LYS A 1 286 ? -5.558 -30.927 -3.064 1.00 44.34 286 LYS A N 1
ATOM 2368 C CA . LYS A 1 286 ? -5.931 -32.147 -3.804 1.00 44.34 286 LYS A CA 1
ATOM 2369 C C . LYS A 1 286 ? -5.798 -31.982 -5.318 1.00 44.34 286 LYS A C 1
ATOM 2371 O O . LYS A 1 286 ? -5.316 -32.904 -5.970 1.00 44.34 286 LYS A O 1
ATOM 2376 N N . LYS A 1 287 ? -6.155 -30.822 -5.884 1.00 42.50 287 LYS A N 1
ATOM 2377 C CA . LYS A 1 287 ? -5.993 -30.557 -7.327 1.00 42.50 287 LYS A CA 1
ATOM 2378 C C . LYS A 1 287 ? -4.526 -30.474 -7.758 1.00 42.50 287 LYS A C 1
ATOM 2380 O O . LYS A 1 287 ? -4.187 -30.998 -8.817 1.00 42.50 287 LYS A O 1
ATOM 2385 N N . SER A 1 288 ? -3.662 -29.894 -6.928 1.00 43.12 288 SER A N 1
ATOM 2386 C CA . SER A 1 288 ? -2.221 -29.804 -7.201 1.00 43.12 288 SER A CA 1
ATOM 2387 C C . SER A 1 288 ? -1.529 -31.172 -7.144 1.00 43.12 288 SER A C 1
ATOM 2389 O O . SER A 1 288 ? -0.674 -31.470 -7.974 1.00 43.12 288 SER A O 1
ATOM 2391 N N . ILE A 1 289 ? -1.943 -32.043 -6.217 1.00 45.88 289 ILE A N 1
ATOM 2392 C CA . ILE A 1 289 ? -1.412 -33.413 -6.107 1.00 45.88 289 ILE A CA 1
ATOM 2393 C C . ILE A 1 289 ? -1.939 -34.309 -7.242 1.00 45.88 289 ILE A C 1
ATOM 2395 O O . ILE A 1 289 ? -1.214 -35.177 -7.725 1.00 45.88 289 ILE A O 1
ATOM 2399 N N . PHE A 1 290 ? -3.169 -34.085 -7.717 1.00 38.88 290 PHE A N 1
ATOM 2400 C CA . PHE A 1 290 ? -3.742 -34.854 -8.828 1.00 38.88 290 PHE A CA 1
ATOM 2401 C C . PHE A 1 290 ? -3.040 -34.568 -10.167 1.00 38.88 290 PHE A C 1
ATOM 2403 O O . PHE A 1 290 ? -2.833 -35.481 -10.961 1.00 38.88 290 PHE A O 1
ATOM 2410 N N . TRP A 1 291 ? -2.592 -33.327 -10.391 1.00 40.94 291 TRP A N 1
ATOM 2411 C CA . TRP A 1 291 ? -1.817 -32.961 -11.584 1.00 40.94 291 TRP A CA 1
ATOM 2412 C C . TRP A 1 291 ? -0.425 -33.606 -11.632 1.00 40.94 291 TRP A C 1
ATOM 2414 O O . TRP A 1 291 ? 0.034 -33.992 -12.703 1.00 40.94 291 TRP A O 1
ATOM 2424 N N . LEU A 1 292 ? 0.223 -33.797 -10.480 1.00 40.91 292 LEU A N 1
ATOM 2425 C CA . LEU A 1 292 ? 1.539 -34.445 -10.390 1.00 40.91 292 LEU A CA 1
ATOM 2426 C C . LEU A 1 292 ? 1.493 -35.969 -10.588 1.00 40.91 292 LEU A C 1
ATOM 2428 O O . LEU A 1 292 ? 2.528 -36.581 -10.842 1.00 40.91 292 LEU A O 1
ATOM 2432 N N . ARG A 1 293 ? 0.314 -36.595 -10.483 1.00 40.78 293 ARG A N 1
ATOM 2433 C CA . ARG A 1 293 ? 0.154 -38.052 -10.613 1.00 40.78 293 ARG A CA 1
ATOM 2434 C C . ARG A 1 293 ? -0.136 -38.528 -12.037 1.00 40.78 293 ARG A C 1
ATOM 2436 O O . ARG A 1 293 ? 0.122 -39.687 -12.323 1.00 40.78 293 ARG A O 1
ATOM 2443 N N . ASN A 1 294 ? -0.601 -37.643 -12.919 1.00 42.59 294 ASN A N 1
ATOM 2444 C CA . ASN A 1 294 ? -0.921 -37.969 -14.316 1.00 42.59 294 ASN A CA 1
ATOM 2445 C C . ASN A 1 294 ? 0.261 -37.770 -15.288 1.00 42.59 294 ASN A C 1
ATOM 2447 O O . ASN A 1 294 ? 0.076 -37.858 -16.496 1.00 42.59 294 ASN A O 1
ATOM 2451 N N . TYR A 1 295 ? 1.461 -37.498 -14.765 1.00 43.47 295 TYR A N 1
ATOM 2452 C CA . TYR A 1 295 ? 2.706 -37.338 -15.531 1.00 43.47 295 TYR A CA 1
ATOM 2453 C C . TYR A 1 295 ? 3.777 -38.382 -15.155 1.00 43.47 295 TYR A C 1
ATOM 2455 O O . TYR A 1 295 ? 4.975 -38.105 -15.214 1.00 43.47 295 TYR A O 1
ATOM 2463 N N . LYS A 1 296 ? 3.353 -39.588 -14.762 1.00 40.78 296 LYS A N 1
ATOM 2464 C CA . LYS A 1 296 ? 4.213 -40.775 -14.709 1.00 40.78 296 LYS A CA 1
ATOM 2465 C C . LYS A 1 296 ? 3.645 -41.874 -15.584 1.00 40.78 296 LYS A C 1
ATOM 2467 O O . LYS A 1 296 ? 2.416 -42.080 -15.500 1.00 40.78 296 LYS A O 1
#

Foldseek 3Di:
DVVVVVVVVVVVVVVVVVVVVVVVVCVVVVVVVVVVVVVVVVVVVVVVVLQLVLLVVLLVQLVQLLVLLVVQLVLLVVQLVCLCVPPQVVLVVCLPVQDADQDDDDQDDHAGDGDPVNQVRPNVAPQLNVLSVVLVVVRVVLRVVSVVLNVLSVVLSVVLVVCVVVVHRSNVSSVSSNVSSVVSSVVSVVVSVVSVVSSLSSLLSNQLSVCVNVPVCPVSCVLQVQDPVNPVDPVVNVVVVVDPVSNVSSCVVCVVVSVVVVVVVVVVVVVCVVCVVPDDPVVVVVVVVVVVVVPD

Radius of gyration: 34.19 Å; chains: 1; bounding box: 106×68×104 Å

Secondary structure (DSSP, 8-state):
-HHHHHHHHHHHHHHHHHHHHHHHHHHHHHHHHHHHHHHHHHHHHHHHHHHHHHHHHHHHHHHHHHHHHHHHHHHHHHHHHHHIIIIIHHHHHTTTSS-------PPP-------THHHHS----HHHHHHHHHHHHHHHHHHHHHHHHHHHHHHHHHHHHHHHHTT--HHHHHHHHHHHHHHHHHHHHHHHHHHHHHHHHHHHHHHHHHHHHTT-HHHHHHHH--SGGG-SSHHHHHHHHHSTHHHHHHHHHHHHHHHHHHHHHHHHHHHHHHHTTT--HHHHHHHHHHHHHTT-

Sequence (296 aa):
MESLIVYLTDESTLLYQWQDLLGSVIGVLGAFTVALLGFLANHFYQSFRERRESIRQTEISLALGLNDLYDAERHLSDFLDRLDRSVIQPLQSNANSGQYFLNRTNFPPLSIHVDSSLLKARHRSYYVHNKVLIIHKNIEQANKMYLDMKIEYERIFEMAKFLINRGASIENQRTEYLINNQNFKNFITETINQLQIAKKVFAQTKAYNLKLLNKQRFSVWRLEGTSFKFFCCKKDIEEYKSTLRCLDRIDGAIEHEVTMLMKEAEERRDGLNQNLFRRSFVECVKKSIFWLRNYK